Protein AF-A0A1I7XCH0-F1 (afdb_monomer_lite)

Secondary structure (DSSP, 8-state):
--HHHHHHHHHHHHHHHHHHHHHHHTT---SHHHHHHHHHHHHHHHHHHHHHHHHHT---HHHHHHHHHHHHHS-SSHHHHHHHHHHHHHHHHHHHHHHHH-------------PPP-----------------------------TTEEEEES-BS-EEEE---TT-EEEEES-BS-EEEESS--S-EEEE-

Structure (mmCIF, N/CA/C/O backbone):
data_AF-A0A1I7XCH0-F1
#
_entry.id   AF-A0A1I7XCH0-F1
#
loop_
_atom_site.group_PDB
_atom_site.id
_atom_site.type_symbol
_atom_site.label_atom_id
_atom_site.label_alt_id
_atom_site.label_comp_id
_atom_site.label_asym_id
_atom_site.label_entity_id
_atom_site.label_seq_id
_atom_site.pdbx_PDB_ins_code
_atom_site.Cartn_x
_atom_site.Cartn_y
_atom_site.Cartn_z
_atom_site.occupancy
_atom_site.B_iso_or_equiv
_atom_site.auth_seq_id
_atom_site.auth_comp_id
_atom_site.auth_asym_id
_atom_site.auth_atom_id
_atom_site.pdbx_PDB_model_num
ATOM 1 N N . MET A 1 1 ? 46.925 -21.993 -42.407 1.00 58.12 1 MET A N 1
ATOM 2 C CA . MET A 1 1 ? 45.763 -21.315 -41.792 1.00 58.12 1 MET A CA 1
ATOM 3 C C . MET A 1 1 ? 44.807 -21.030 -42.930 1.00 58.12 1 MET A C 1
ATOM 5 O O . MET A 1 1 ? 45.126 -20.190 -43.759 1.00 58.12 1 MET A O 1
ATOM 9 N N . ASP A 1 2 ? 43.730 -21.801 -43.051 1.00 78.31 2 ASP A N 1
ATOM 10 C CA . ASP A 1 2 ? 42.881 -21.763 -44.243 1.00 78.31 2 ASP A CA 1
ATOM 11 C C . ASP A 1 2 ? 42.074 -20.464 -44.296 1.00 78.31 2 ASP A C 1
ATOM 13 O O . ASP A 1 2 ? 41.181 -20.236 -43.478 1.00 78.31 2 ASP A O 1
ATOM 17 N N . GLU A 1 3 ? 42.361 -19.621 -45.288 1.00 77.69 3 GLU A N 1
ATOM 18 C CA . GLU A 1 3 ? 41.670 -18.344 -45.530 1.00 77.69 3 GLU A CA 1
ATOM 19 C C . GLU A 1 3 ? 40.143 -18.507 -45.620 1.00 77.69 3 GLU A C 1
ATOM 21 O O . GLU A 1 3 ? 39.383 -17.606 -45.262 1.00 77.69 3 GLU A O 1
ATOM 26 N N . ARG A 1 4 ? 39.679 -19.698 -46.018 1.00 80.31 4 ARG A N 1
ATOM 27 C CA . ARG A 1 4 ? 38.257 -20.061 -46.054 1.00 80.31 4 ARG A CA 1
ATOM 28 C C . ARG A 1 4 ? 37.611 -20.082 -44.667 1.00 80.31 4 ARG A C 1
ATOM 30 O O . ARG A 1 4 ? 36.488 -19.606 -44.526 1.00 80.31 4 ARG A O 1
ATOM 37 N N . ILE A 1 5 ? 38.320 -20.573 -43.649 1.00 83.88 5 ILE A N 1
ATOM 38 C CA . ILE A 1 5 ? 37.818 -20.641 -42.268 1.00 83.88 5 ILE A CA 1
ATOM 39 C C . ILE A 1 5 ? 37.720 -19.229 -41.680 1.00 83.88 5 ILE A C 1
ATOM 41 O O . ILE A 1 5 ? 36.729 -18.883 -41.037 1.00 83.88 5 ILE A O 1
ATOM 45 N N . VAL A 1 6 ? 38.712 -18.378 -41.957 1.00 87.00 6 VAL A N 1
ATOM 46 C CA . VAL A 1 6 ? 38.722 -16.979 -41.501 1.00 87.00 6 VAL A CA 1
ATOM 47 C C . VAL A 1 6 ? 37.574 -16.187 -42.138 1.00 87.00 6 VAL A C 1
ATOM 49 O O . VAL A 1 6 ? 36.861 -15.459 -41.444 1.00 87.00 6 VAL A O 1
ATOM 52 N N . ALA A 1 7 ? 37.331 -16.377 -43.439 1.00 85.75 7 ALA A N 1
ATOM 53 C CA . ALA A 1 7 ? 36.235 -15.723 -44.151 1.00 85.75 7 ALA A CA 1
ATOM 54 C C . ALA A 1 7 ? 34.847 -16.168 -43.650 1.00 85.75 7 ALA A C 1
ATOM 56 O O . ALA A 1 7 ? 33.929 -15.350 -43.537 1.00 85.75 7 ALA A O 1
ATOM 57 N N . GLU A 1 8 ? 34.679 -17.449 -43.312 1.00 89.50 8 GLU A N 1
ATOM 58 C CA . GLU A 1 8 ? 33.427 -17.963 -42.750 1.00 89.50 8 GLU A CA 1
ATOM 59 C C . GLU A 1 8 ? 33.154 -17.390 -41.350 1.00 89.50 8 GLU A C 1
ATOM 61 O O . GLU A 1 8 ? 32.040 -16.939 -41.057 1.00 89.50 8 GLU A O 1
ATOM 66 N N . GLN A 1 9 ? 34.183 -17.328 -40.498 1.00 88.81 9 GLN A N 1
ATOM 67 C CA . GLN A 1 9 ? 34.075 -16.719 -39.173 1.00 88.81 9 GLN A CA 1
ATOM 68 C C . GLN A 1 9 ? 33.725 -15.228 -39.253 1.00 88.81 9 GLN A C 1
ATOM 70 O O . GLN A 1 9 ? 32.869 -14.762 -38.493 1.00 88.81 9 GLN A O 1
ATOM 75 N N . ALA A 1 10 ? 34.313 -14.493 -40.202 1.00 91.44 10 ALA A N 1
ATOM 76 C CA . ALA A 1 10 ? 33.994 -13.087 -40.437 1.00 91.44 10 ALA A CA 1
ATOM 77 C C . ALA A 1 10 ? 32.519 -12.893 -40.835 1.00 91.44 10 ALA A C 1
ATOM 79 O O . ALA A 1 10 ? 31.821 -12.096 -40.205 1.00 91.44 10 ALA A O 1
ATOM 80 N N . LYS A 1 11 ? 32.000 -13.696 -41.777 1.00 93.06 11 LYS A N 1
ATOM 81 C CA . LYS A 1 11 ? 30.580 -13.657 -42.182 1.00 93.06 11 LYS A CA 1
ATOM 82 C C . LYS A 1 11 ? 29.629 -13.991 -41.033 1.00 93.06 11 LYS A C 1
ATOM 84 O O . LYS A 1 11 ? 28.575 -13.369 -40.881 1.00 93.06 11 LYS A O 1
ATOM 89 N N . ARG A 1 12 ? 29.982 -14.971 -40.193 1.00 91.56 12 ARG A N 1
ATOM 90 C CA . ARG A 1 12 ? 29.175 -15.341 -39.019 1.00 91.56 12 ARG A CA 1
ATOM 91 C C . ARG A 1 12 ? 29.144 -14.216 -37.984 1.00 91.56 12 ARG A C 1
ATOM 93 O O . ARG A 1 12 ? 28.076 -13.925 -37.444 1.00 91.56 12 ARG A O 1
ATOM 100 N N . LYS A 1 13 ? 30.289 -13.572 -37.735 1.00 94.56 13 LYS A N 1
ATOM 101 C CA . LYS A 1 13 ? 30.406 -12.417 -36.836 1.00 94.56 13 LYS A CA 1
ATOM 102 C C . LYS A 1 13 ? 29.599 -11.225 -37.351 1.00 94.56 13 LYS A C 1
ATOM 104 O O . LYS A 1 13 ? 28.850 -10.634 -36.580 1.00 94.56 13 LYS A O 1
ATOM 109 N N . GLU A 1 14 ? 29.687 -10.918 -38.641 1.00 94.06 14 GLU A N 1
ATOM 110 C CA . GLU A 1 14 ? 28.928 -9.838 -39.279 1.00 94.06 14 GLU A CA 1
ATOM 111 C C . GLU A 1 14 ? 27.414 -10.071 -39.180 1.00 94.06 14 GLU A C 1
ATOM 113 O O . GLU A 1 14 ? 26.678 -9.196 -38.729 1.00 94.06 14 GLU A O 1
ATOM 118 N N . LYS A 1 15 ? 26.939 -11.288 -39.474 1.00 93.88 15 LYS A N 1
ATOM 119 C CA . LYS A 1 15 ? 25.516 -11.645 -39.338 1.00 93.88 15 LYS A CA 1
ATOM 120 C C . LYS A 1 15 ? 25.014 -11.530 -37.895 1.00 93.88 15 LYS A C 1
ATOM 122 O O . LYS A 1 15 ? 23.863 -11.154 -37.667 1.00 93.88 15 LYS A O 1
ATOM 127 N N . LEU A 1 16 ? 25.855 -11.871 -36.917 1.00 92.81 16 LEU A N 1
ATOM 128 C CA . LEU A 1 16 ? 25.538 -11.700 -35.498 1.00 92.81 16 LEU A CA 1
ATOM 129 C C . LEU A 1 16 ? 25.478 -10.221 -35.110 1.00 92.81 16 LEU A C 1
ATOM 131 O O . LEU A 1 16 ? 24.525 -9.829 -34.443 1.00 92.81 16 LEU A O 1
ATOM 135 N N . LEU A 1 17 ? 26.434 -9.407 -35.564 1.00 93.31 17 LEU A N 1
ATOM 136 C CA . LEU A 1 17 ? 26.440 -7.961 -35.333 1.00 93.31 17 LEU A CA 1
ATOM 137 C C . LEU A 1 17 ? 25.222 -7.281 -35.966 1.00 93.31 17 LEU A C 1
ATOM 139 O O . LEU A 1 17 ? 24.562 -6.498 -35.292 1.00 93.31 17 LEU A O 1
ATOM 143 N N . ALA A 1 18 ? 24.848 -7.652 -37.192 1.00 89.25 18 ALA A N 1
ATOM 144 C CA . ALA A 1 18 ? 23.650 -7.138 -37.853 1.00 89.25 18 ALA A CA 1
ATOM 145 C C . ALA A 1 18 ? 22.367 -7.501 -37.082 1.00 89.25 18 ALA A C 1
ATOM 147 O O . ALA A 1 18 ? 21.510 -6.651 -36.851 1.00 89.25 18 ALA A 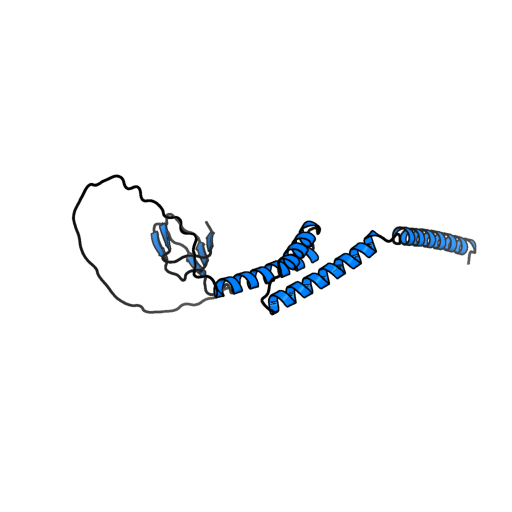O 1
ATOM 148 N N . ARG A 1 19 ? 22.248 -8.749 -36.603 1.00 87.19 19 ARG A N 1
ATOM 149 C CA . ARG A 1 19 ? 21.125 -9.174 -35.743 1.00 87.19 19 ARG A CA 1
ATOM 150 C C . ARG A 1 19 ? 21.104 -8.451 -34.399 1.00 87.19 19 ARG A C 1
ATOM 152 O O . ARG A 1 19 ? 20.029 -8.195 -33.862 1.00 87.19 19 ARG A O 1
ATOM 159 N N . LEU A 1 20 ? 22.275 -8.154 -33.843 1.00 84.38 20 LEU A N 1
ATOM 160 C CA . LEU A 1 20 ? 22.410 -7.402 -32.603 1.00 84.38 20 LEU A CA 1
ATOM 161 C C . LEU A 1 20 ? 21.943 -5.959 -32.824 1.00 84.38 20 LEU A C 1
ATOM 163 O O . LEU A 1 20 ? 21.058 -5.508 -32.109 1.00 84.38 20 LEU A O 1
ATOM 167 N N . GLN A 1 21 ? 22.426 -5.287 -33.870 1.00 83.44 21 GLN A N 1
ATOM 168 C CA . GLN A 1 21 ? 22.007 -3.934 -34.253 1.00 83.44 21 GLN A CA 1
ATOM 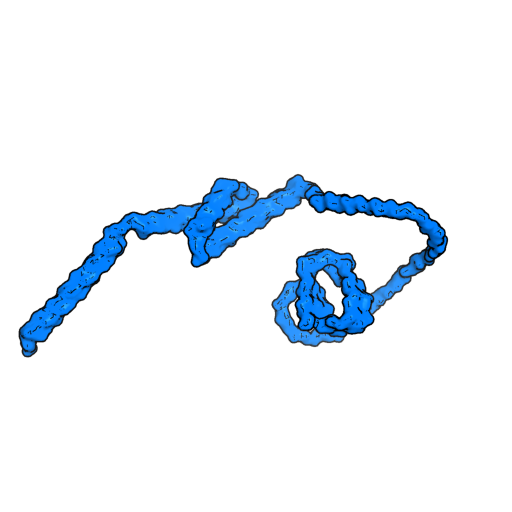169 C C . GLN A 1 21 ? 20.503 -3.847 -34.540 1.00 83.44 21 GLN A C 1
ATOM 171 O O . GLN A 1 21 ? 19.851 -2.936 -34.042 1.00 83.44 21 GLN A O 1
ATOM 176 N N . GLN A 1 22 ? 19.916 -4.831 -35.230 1.00 78.88 22 GLN A N 1
ATOM 177 C CA . GLN A 1 22 ? 18.460 -4.905 -35.416 1.00 78.88 22 GLN A CA 1
ATOM 178 C C . GLN A 1 22 ? 17.705 -4.944 -34.081 1.00 78.88 22 GLN A C 1
ATOM 180 O O . GLN A 1 22 ? 16.686 -4.274 -33.944 1.00 78.88 22 GLN A O 1
ATOM 185 N N . ARG A 1 23 ? 18.226 -5.664 -33.073 1.00 71.00 23 ARG A N 1
ATOM 186 C CA . ARG A 1 23 ? 17.644 -5.679 -31.719 1.00 71.00 23 ARG A CA 1
ATOM 187 C C . ARG A 1 23 ? 17.782 -4.339 -31.000 1.00 71.00 23 ARG A C 1
ATOM 189 O O . ARG A 1 23 ? 16.880 -3.999 -30.240 1.00 71.00 23 ARG A O 1
ATOM 196 N N . TYR A 1 24 ? 18.871 -3.601 -31.223 1.00 59.69 24 TYR A N 1
ATOM 197 C CA . TYR A 1 24 ? 19.040 -2.246 -30.687 1.00 59.69 24 TYR A CA 1
ATOM 198 C C . TYR A 1 24 ? 18.052 -1.266 -31.330 1.00 59.69 24 TYR A C 1
ATOM 200 O O . TYR A 1 24 ? 17.381 -0.547 -30.602 1.00 59.69 24 TYR A O 1
ATOM 208 N N . VAL A 1 25 ? 17.841 -1.324 -32.649 1.00 58.16 25 VAL A N 1
ATOM 209 C CA . VAL A 1 25 ? 16.854 -0.468 -33.337 1.00 58.16 25 VAL A CA 1
ATOM 210 C C . VAL A 1 25 ? 15.417 -0.778 -32.891 1.00 58.16 25 VAL A C 1
ATOM 212 O O . VAL A 1 25 ? 14.644 0.141 -32.654 1.00 58.16 25 VAL A O 1
ATOM 215 N N . THR A 1 26 ? 15.057 -2.047 -32.651 1.00 52.38 26 THR A N 1
ATOM 216 C CA . THR A 1 26 ? 13.754 -2.384 -32.031 1.00 52.38 26 THR A CA 1
ATOM 217 C C . THR A 1 26 ? 13.641 -2.012 -30.548 1.00 52.38 26 THR A C 1
ATOM 219 O O . THR A 1 26 ? 12.537 -2.021 -30.013 1.00 52.38 26 THR A O 1
ATOM 222 N N . LYS A 1 27 ? 14.752 -1.712 -29.862 1.00 53.09 27 LYS A N 1
ATOM 223 C CA . LYS A 1 27 ? 14.738 -1.204 -28.480 1.00 53.09 27 LYS A CA 1
ATOM 224 C C . LYS A 1 27 ? 14.757 0.327 -28.407 1.00 53.09 27 LYS A C 1
ATOM 226 O O . LYS A 1 27 ? 14.352 0.862 -27.381 1.00 53.09 27 LYS A O 1
ATOM 231 N N . GLU A 1 28 ? 15.166 1.016 -29.473 1.00 46.81 28 GLU A N 1
ATOM 232 C CA . GLU A 1 28 ? 15.285 2.481 -29.540 1.00 46.81 28 GLU A CA 1
ATOM 233 C C . GLU A 1 28 ? 14.237 3.161 -30.438 1.00 46.81 28 GLU A C 1
ATOM 235 O O . GLU A 1 28 ? 14.530 4.088 -31.186 1.00 46.81 28 GLU A O 1
ATOM 240 N N . VAL A 1 29 ? 12.973 2.760 -30.299 1.00 48.50 29 VAL A N 1
ATOM 241 C CA . VAL A 1 29 ? 11.818 3.632 -30.587 1.00 48.50 29 VAL A CA 1
ATOM 242 C C . VAL A 1 29 ? 10.876 3.529 -29.373 1.00 48.50 29 VAL A C 1
ATOM 244 O O . VAL A 1 29 ? 9.914 2.775 -29.383 1.00 48.50 29 VAL A O 1
ATOM 247 N N . SER A 1 30 ? 11.278 3.934 -28.165 1.00 51.06 30 SER A N 1
ATOM 248 C CA . SER A 1 30 ? 11.612 5.279 -27.648 1.00 51.06 30 SER A CA 1
ATOM 249 C C . SER A 1 30 ? 10.446 6.088 -27.053 1.00 51.06 30 SER A C 1
ATOM 251 O O . SER A 1 30 ? 10.725 7.079 -26.388 1.00 51.06 30 SER A O 1
ATOM 253 N N . SER A 1 31 ? 9.180 5.648 -27.137 1.00 49.88 31 SER A N 1
ATOM 254 C CA . SER A 1 31 ? 8.103 6.259 -26.323 1.00 49.88 31 SER A CA 1
ATOM 255 C C . SER A 1 31 ? 7.929 5.550 -24.974 1.00 49.88 31 SER A C 1
ATOM 257 O O . SER A 1 31 ? 8.082 6.160 -23.924 1.00 49.88 31 SER A O 1
ATOM 259 N N . VAL A 1 32 ? 7.758 4.227 -24.976 1.00 50.59 32 VAL A N 1
ATOM 260 C CA . VAL A 1 32 ? 7.351 3.470 -23.774 1.00 50.59 32 VAL A CA 1
ATOM 261 C C . VAL A 1 32 ? 8.420 3.437 -22.671 1.00 50.59 32 VAL A C 1
ATOM 263 O O . VAL A 1 32 ? 8.099 3.470 -21.487 1.00 50.59 32 VAL A O 1
ATOM 266 N N . ALA A 1 33 ? 9.709 3.374 -23.020 1.00 51.28 33 ALA A N 1
ATOM 267 C CA . ALA A 1 33 ? 10.788 3.319 -22.024 1.00 51.28 33 ALA A CA 1
ATOM 268 C C . ALA A 1 33 ? 11.111 4.694 -21.410 1.00 51.28 33 ALA A C 1
ATOM 270 O O . ALA A 1 33 ? 11.507 4.764 -20.246 1.00 51.28 33 ALA A O 1
ATOM 271 N N . VAL A 1 34 ? 10.930 5.776 -22.175 1.00 55.81 34 VAL A N 1
ATOM 272 C CA . VAL A 1 34 ? 11.102 7.152 -21.686 1.00 55.81 34 VAL A CA 1
ATOM 273 C C . VAL A 1 34 ? 9.913 7.535 -20.808 1.00 55.81 34 VAL A C 1
ATOM 275 O O . VAL A 1 34 ? 10.130 7.994 -19.691 1.00 55.81 34 VAL A O 1
ATOM 278 N N . GLU A 1 35 ? 8.689 7.229 -21.251 1.00 59.75 35 GLU A N 1
ATOM 279 C CA . GLU A 1 35 ? 7.462 7.416 -20.464 1.00 59.75 35 GLU A CA 1
ATOM 280 C C . GLU A 1 35 ? 7.484 6.618 -19.159 1.00 59.75 35 GLU A C 1
ATOM 282 O O . GLU A 1 35 ? 7.076 7.117 -18.112 1.00 59.75 35 GLU A O 1
ATOM 287 N N . LYS A 1 36 ? 8.008 5.387 -19.181 1.00 64.62 36 LYS A N 1
ATOM 288 C CA . LYS A 1 36 ? 8.148 4.594 -17.958 1.00 64.62 36 LYS A CA 1
ATOM 289 C C . LYS A 1 36 ? 9.160 5.206 -16.988 1.00 64.62 36 LYS A C 1
ATOM 291 O O . LYS A 1 36 ? 8.896 5.257 -15.795 1.00 64.62 36 LYS A O 1
ATOM 296 N N . LYS A 1 37 ? 10.293 5.714 -17.485 1.00 70.44 37 LYS A N 1
ATOM 297 C CA . LYS A 1 37 ? 11.309 6.345 -16.630 1.00 70.44 37 LYS A CA 1
ATOM 298 C C . LYS A 1 37 ? 10.819 7.667 -16.029 1.00 70.44 37 LYS A C 1
ATOM 300 O O . LYS A 1 37 ? 11.107 7.929 -14.866 1.00 70.44 37 LYS A O 1
ATOM 305 N N . SER A 1 38 ? 10.067 8.471 -16.784 1.00 77.00 38 SER A N 1
ATOM 306 C CA . SER A 1 38 ? 9.433 9.683 -16.248 1.00 77.00 38 SER A CA 1
ATOM 307 C C . SER A 1 38 ? 8.349 9.350 -15.227 1.00 77.00 38 SER A C 1
ATOM 309 O O . SER A 1 38 ? 8.258 10.018 -14.205 1.00 77.00 38 SER A O 1
ATOM 311 N N . ARG A 1 39 ? 7.576 8.287 -15.465 1.00 83.56 39 ARG A N 1
ATOM 312 C CA . ARG A 1 39 ? 6.526 7.821 -14.554 1.00 83.56 39 ARG A CA 1
ATOM 313 C C . ARG A 1 39 ? 7.087 7.283 -13.235 1.00 83.56 39 ARG A C 1
ATOM 315 O O . ARG A 1 39 ? 6.557 7.607 -12.180 1.00 83.56 39 ARG A O 1
ATOM 322 N N . ASP A 1 40 ? 8.165 6.503 -13.284 1.00 84.75 40 ASP A N 1
ATOM 323 C CA . ASP A 1 40 ? 8.842 6.009 -12.078 1.00 84.75 40 ASP A CA 1
ATOM 324 C C . ASP A 1 40 ? 9.437 7.177 -11.266 1.00 84.75 40 ASP A C 1
ATOM 326 O O . ASP A 1 40 ? 9.349 7.197 -10.041 1.00 84.75 40 ASP A O 1
ATOM 330 N N . GLN A 1 41 ? 9.985 8.189 -11.949 1.00 87.88 41 GLN A N 1
ATOM 331 C CA . GLN A 1 41 ? 10.515 9.396 -11.310 1.00 87.88 41 GLN A CA 1
ATOM 332 C C . GLN A 1 41 ? 9.410 10.266 -10.687 1.00 87.88 41 GLN A C 1
ATOM 334 O O . GLN A 1 41 ? 9.597 10.814 -9.601 1.00 87.88 41 GLN A O 1
ATOM 339 N N . GLU A 1 42 ? 8.263 10.386 -11.355 1.00 90.56 42 GLU A N 1
ATOM 340 C CA . GLU A 1 42 ? 7.076 11.060 -10.826 1.00 90.56 42 GLU A CA 1
ATOM 341 C C . GLU A 1 42 ? 6.548 10.343 -9.579 1.00 90.56 42 GLU A C 1
ATOM 343 O O . GLU A 1 42 ? 6.289 10.989 -8.564 1.00 90.56 42 GLU A O 1
ATOM 348 N N . LEU A 1 43 ? 6.473 9.008 -9.619 1.00 91.38 43 LEU A N 1
ATOM 349 C CA . LEU A 1 43 ? 6.091 8.196 -8.469 1.00 91.38 43 LEU A CA 1
ATOM 350 C C . LEU A 1 43 ? 7.045 8.408 -7.287 1.00 91.38 43 LEU A C 1
ATOM 352 O O . LEU A 1 43 ? 6.589 8.598 -6.163 1.00 91.38 43 LEU A O 1
ATOM 356 N N . ASP A 1 44 ? 8.357 8.392 -7.522 1.00 92.38 44 ASP A N 1
ATOM 357 C CA . ASP A 1 44 ? 9.345 8.601 -6.460 1.00 92.38 44 ASP A CA 1
ATOM 358 C C . ASP A 1 44 ? 9.215 10.000 -5.829 1.00 92.38 44 ASP A C 1
ATOM 360 O O . ASP A 1 44 ? 9.251 10.125 -4.604 1.00 92.38 44 ASP A O 1
ATOM 364 N N . ALA A 1 45 ? 8.980 11.044 -6.632 1.00 93.50 45 ALA A N 1
ATOM 365 C CA . ALA A 1 45 ? 8.729 12.395 -6.123 1.00 93.50 45 ALA A CA 1
ATOM 366 C C . ALA A 1 45 ? 7.440 12.472 -5.286 1.00 93.50 45 ALA A C 1
ATOM 368 O O . ALA A 1 45 ? 7.392 13.157 -4.261 1.00 93.50 45 ALA A O 1
ATOM 369 N N . LEU A 1 46 ? 6.399 11.754 -5.706 1.00 93.88 46 LEU A N 1
ATOM 370 C CA . LEU A 1 46 ? 5.112 11.718 -5.022 1.00 93.88 46 LEU A CA 1
ATOM 371 C C . LEU A 1 46 ? 5.185 10.934 -3.700 1.00 93.88 46 LEU A C 1
ATOM 373 O O . LEU A 1 46 ? 4.597 11.343 -2.700 1.00 93.88 46 LEU A O 1
ATOM 377 N N . LEU A 1 47 ? 5.962 9.848 -3.666 1.00 94.38 47 LEU A N 1
ATOM 378 C CA . LEU A 1 47 ? 6.256 9.093 -2.445 1.00 94.38 47 LEU A CA 1
ATOM 379 C C . LEU A 1 47 ? 7.052 9.926 -1.436 1.00 94.38 47 LEU A C 1
ATOM 381 O O . LEU A 1 47 ? 6.790 9.837 -0.237 1.00 94.38 47 LEU A O 1
ATOM 385 N N . GLU A 1 48 ? 8.002 10.736 -1.902 1.00 94.62 48 GLU A N 1
ATOM 386 C CA . GLU A 1 48 ? 8.765 11.620 -1.020 1.00 94.62 48 GLU A CA 1
ATOM 387 C C . GLU A 1 48 ? 7.882 12.737 -0.452 1.00 94.62 48 GLU A C 1
ATOM 389 O O . GLU A 1 48 ? 7.921 13.006 0.747 1.00 94.62 48 GLU A O 1
ATOM 394 N N . ARG A 1 49 ? 6.987 13.307 -1.269 1.00 92.38 49 ARG A N 1
ATOM 395 C CA . ARG A 1 49 ? 5.980 14.260 -0.783 1.00 92.38 49 ARG A CA 1
ATOM 396 C C . ARG A 1 49 ? 5.088 13.645 0.296 1.00 92.38 49 ARG A C 1
ATOM 398 O O . ARG A 1 49 ? 4.921 14.247 1.351 1.00 92.38 49 ARG A O 1
ATOM 405 N N . ALA A 1 50 ? 4.581 12.432 0.070 1.00 92.75 50 ALA A N 1
ATOM 406 C CA . ALA A 1 50 ? 3.764 11.715 1.048 1.00 92.75 50 ALA A CA 1
ATOM 407 C C . ALA A 1 50 ? 4.510 11.463 2.374 1.00 92.75 50 ALA A C 1
ATOM 409 O O . ALA A 1 50 ? 3.902 11.481 3.444 1.00 92.75 50 ALA A O 1
ATOM 410 N N . ARG A 1 51 ? 5.832 11.252 2.331 1.00 93.06 51 ARG A N 1
ATOM 411 C CA . ARG A 1 51 ? 6.655 11.162 3.547 1.00 93.06 51 ARG A CA 1
ATOM 412 C C . ARG A 1 51 ? 6.732 12.496 4.278 1.00 93.06 51 ARG A C 1
ATOM 414 O O . ARG A 1 51 ? 6.470 12.519 5.476 1.00 93.06 51 ARG A O 1
ATOM 421 N N . CYS A 1 52 ? 7.016 13.591 3.572 1.00 92.00 52 CYS A N 1
ATOM 422 C CA . CYS A 1 52 ? 7.028 14.925 4.173 1.00 92.00 52 CYS A CA 1
ATOM 423 C C . CYS A 1 52 ? 5.668 15.283 4.799 1.00 92.00 52 CYS A C 1
ATOM 425 O O . CYS A 1 52 ? 5.618 15.780 5.919 1.00 92.00 52 CYS A O 1
ATOM 427 N N . GLU A 1 53 ? 4.562 14.981 4.117 1.00 90.69 53 GLU A N 1
ATOM 428 C CA . GLU A 1 53 ? 3.197 15.158 4.635 1.00 90.69 53 GLU A CA 1
ATOM 429 C C . GLU A 1 53 ? 2.959 14.368 5.927 1.00 90.69 53 GLU A C 1
ATOM 431 O O . GLU A 1 53 ? 2.442 14.900 6.914 1.00 90.69 53 GLU A O 1
ATOM 436 N N . ALA A 1 54 ? 3.401 13.109 5.958 1.00 89.81 54 ALA A N 1
ATOM 437 C CA . ALA A 1 54 ? 3.297 12.274 7.145 1.00 89.81 54 ALA A CA 1
ATOM 438 C C . ALA A 1 54 ? 4.127 12.801 8.330 1.00 89.81 54 ALA A C 1
ATOM 440 O O . ALA A 1 54 ? 3.701 12.665 9.477 1.00 89.81 54 ALA A O 1
ATOM 441 N N . GLU A 1 55 ? 5.291 13.401 8.068 1.00 89.50 55 GLU A N 1
ATOM 442 C CA . GLU A 1 55 ? 6.155 14.005 9.091 1.00 89.50 55 GLU A CA 1
ATOM 443 C C . GLU A 1 55 ? 5.582 15.313 9.644 1.00 89.50 55 GLU A C 1
ATOM 445 O O . GLU A 1 55 ? 5.599 15.535 10.854 1.00 89.50 55 GLU A O 1
ATOM 450 N N . ILE A 1 56 ? 5.044 16.165 8.768 1.00 88.19 56 ILE A N 1
ATOM 451 C CA . ILE A 1 56 ? 4.433 17.452 9.135 1.00 88.19 56 ILE A CA 1
ATOM 452 C C . ILE A 1 56 ? 3.056 17.239 9.787 1.00 88.19 56 ILE A C 1
ATOM 454 O O . ILE A 1 56 ? 2.543 18.113 10.485 1.00 88.19 56 ILE A O 1
ATOM 458 N N . GLY A 1 57 ? 2.460 16.061 9.597 1.00 84.38 57 GLY A N 1
ATOM 459 C CA . GLY A 1 57 ? 1.150 15.731 10.136 1.00 84.38 57 GLY A CA 1
ATOM 460 C C . GLY A 1 57 ? 0.003 16.326 9.322 1.00 84.38 57 GLY A C 1
ATOM 461 O O . GLY A 1 57 ? -1.108 16.412 9.831 1.00 84.38 57 GLY A O 1
ATOM 462 N N . VAL A 1 58 ? 0.244 16.755 8.083 1.00 86.81 58 VAL A N 1
ATOM 463 C CA . VAL A 1 58 ? -0.772 17.333 7.193 1.00 86.81 58 VAL A CA 1
ATOM 464 C C . VAL A 1 58 ? -0.885 16.420 5.986 1.00 86.81 58 VAL A C 1
ATOM 466 O O . VAL A 1 58 ? 0.079 16.273 5.247 1.00 86.81 58 VAL A O 1
ATOM 469 N N . VAL A 1 59 ? -2.047 15.791 5.816 1.00 88.69 59 VAL A N 1
ATOM 470 C CA . VAL A 1 59 ? -2.321 14.864 4.711 1.00 88.69 59 VAL A CA 1
ATOM 471 C C . VAL A 1 59 ? -3.104 15.614 3.643 1.00 88.69 59 VAL A C 1
ATOM 473 O O . VAL A 1 59 ? -4.183 16.128 3.936 1.00 88.69 59 VAL A O 1
ATOM 476 N N . GLU A 1 60 ? -2.568 15.688 2.427 1.00 91.25 60 GLU A N 1
ATOM 477 C CA . GLU A 1 60 ? -3.241 16.346 1.310 1.00 91.25 60 GLU A CA 1
ATOM 478 C C . GLU A 1 60 ? -4.043 15.331 0.479 1.00 91.25 60 GLU A C 1
ATOM 480 O O . GLU A 1 60 ? -3.511 14.324 0.001 1.00 91.25 60 GLU A O 1
ATOM 485 N N . ASP A 1 61 ? -5.330 15.613 0.248 1.00 90.19 61 ASP A N 1
ATOM 486 C CA . ASP A 1 61 ? -6.214 14.739 -0.541 1.00 90.19 61 ASP A CA 1
ATOM 487 C C . ASP A 1 61 ? -5.710 14.548 -1.980 1.00 90.19 61 ASP A C 1
ATOM 489 O O . ASP A 1 61 ? -5.905 13.494 -2.592 1.00 90.19 61 ASP A O 1
ATOM 493 N N . THR A 1 62 ? -5.022 15.555 -2.529 1.00 92.25 62 THR A N 1
ATOM 494 C CA . THR A 1 62 ? -4.445 15.489 -3.874 1.00 92.25 62 THR A CA 1
ATOM 495 C C . THR A 1 62 ? -3.340 14.435 -3.938 1.00 92.25 62 THR A C 1
ATOM 497 O O . THR A 1 62 ? -3.329 13.626 -4.867 1.00 92.25 62 THR A O 1
ATOM 500 N N . THR A 1 63 ? -2.448 14.375 -2.948 1.00 91.12 63 THR A N 1
ATOM 501 C CA . THR A 1 63 ? -1.361 13.391 -2.872 1.00 91.12 63 THR A CA 1
ATOM 502 C C . THR A 1 63 ? -1.911 11.974 -2.721 1.00 91.12 63 THR A C 1
ATOM 504 O O . THR A 1 63 ? -1.462 11.063 -3.423 1.00 91.12 63 THR A O 1
ATOM 507 N N . VAL A 1 64 ? -2.941 11.790 -1.887 1.00 93.75 64 VAL A N 1
ATOM 508 C CA . VAL A 1 64 ? -3.641 10.503 -1.729 1.00 93.75 64 VAL A CA 1
ATOM 509 C C . VAL A 1 64 ? -4.272 10.057 -3.049 1.00 93.75 64 VAL A C 1
ATOM 511 O O . VAL A 1 64 ? -4.021 8.940 -3.499 1.00 93.75 64 VAL A O 1
ATOM 514 N N . SER A 1 65 ? -5.016 10.941 -3.718 1.00 94.06 65 SER A N 1
ATOM 515 C CA . SER A 1 65 ? -5.680 10.621 -4.986 1.00 94.06 65 SER A CA 1
ATOM 516 C C . SER A 1 65 ? -4.684 10.249 -6.091 1.00 94.06 65 SER A C 1
ATOM 518 O O . SER A 1 65 ? -4.906 9.296 -6.841 1.00 94.06 65 SER A O 1
ATOM 520 N N . HIS A 1 66 ? -3.541 10.939 -6.177 1.00 92.50 66 HIS A N 1
ATOM 521 C CA . HIS A 1 66 ? -2.493 10.575 -7.132 1.00 92.50 66 HIS A CA 1
ATOM 522 C C . HIS A 1 66 ? -1.889 9.199 -6.814 1.00 92.50 66 HIS A C 1
ATOM 524 O O . HIS A 1 66 ? -1.754 8.386 -7.727 1.00 92.50 66 HIS A O 1
ATOM 530 N N . LEU A 1 67 ? -1.589 8.887 -5.547 1.00 93.62 67 LEU A N 1
ATOM 531 C CA . LEU A 1 67 ? -1.103 7.558 -5.148 1.00 93.62 67 LEU A CA 1
ATOM 532 C C . LEU A 1 67 ? -2.103 6.446 -5.503 1.00 93.62 67 LEU A C 1
ATOM 534 O O . LEU A 1 67 ? -1.700 5.401 -6.015 1.00 93.62 67 LEU A O 1
ATOM 538 N N . GLU A 1 68 ? -3.397 6.665 -5.273 1.00 93.44 68 GLU A N 1
ATOM 539 C CA . GLU A 1 68 ? -4.458 5.717 -5.637 1.00 93.44 68 GLU A CA 1
ATOM 540 C C . GLU A 1 68 ? -4.561 5.518 -7.155 1.00 93.44 68 GLU A C 1
ATOM 542 O O . GLU A 1 68 ? -4.685 4.384 -7.621 1.00 93.44 68 GLU A O 1
ATOM 547 N N . ASN A 1 69 ? -4.420 6.589 -7.941 1.00 92.31 69 ASN A N 1
ATOM 548 C CA . ASN A 1 69 ? -4.377 6.505 -9.402 1.00 92.31 69 ASN A CA 1
ATOM 549 C C . ASN A 1 69 ? -3.159 5.710 -9.897 1.00 92.31 69 ASN A C 1
ATOM 551 O O . ASN A 1 69 ? -3.284 4.891 -10.810 1.00 92.31 69 ASN A O 1
ATOM 555 N N . PHE A 1 70 ? -1.985 5.904 -9.287 1.00 90.44 70 PHE A N 1
ATOM 556 C CA . PHE A 1 70 ? -0.810 5.079 -9.577 1.00 90.44 70 PHE A CA 1
ATOM 557 C C . PHE A 1 70 ? -1.080 3.611 -9.242 1.00 90.44 70 PHE A C 1
ATOM 559 O O . PHE A 1 70 ? -0.814 2.746 -10.073 1.00 90.44 70 PHE A O 1
ATOM 566 N N . LEU A 1 71 ? -1.697 3.333 -8.092 1.00 90.69 71 LEU A N 1
ATOM 567 C CA . LEU A 1 71 ? -2.049 1.977 -7.676 1.00 90.69 71 LEU A CA 1
ATOM 568 C C . LEU A 1 71 ? -3.031 1.292 -8.638 1.00 90.69 71 LEU A C 1
ATOM 570 O O . LEU A 1 71 ? -2.872 0.110 -8.927 1.00 90.69 71 LEU A O 1
ATOM 574 N N . ALA A 1 72 ? -4.028 2.021 -9.146 1.00 89.19 72 ALA A N 1
ATOM 575 C CA . ALA A 1 72 ? -5.018 1.494 -10.085 1.00 89.19 72 ALA A CA 1
ATOM 576 C C . ALA A 1 72 ? -4.407 1.119 -11.446 1.00 89.19 72 ALA A C 1
ATOM 578 O O . ALA A 1 72 ? -4.872 0.196 -12.114 1.00 89.19 72 ALA A O 1
ATOM 579 N N . LEU A 1 73 ? -3.363 1.841 -11.855 1.00 85.69 73 LEU A N 1
ATOM 580 C CA . LEU A 1 73 ? -2.667 1.640 -13.125 1.00 85.69 73 LEU A CA 1
ATOM 581 C C . LEU A 1 73 ? -1.540 0.600 -13.031 1.00 85.69 73 LEU A C 1
ATOM 583 O O . LEU A 1 73 ? -1.098 0.072 -14.052 1.00 85.69 73 LEU A O 1
ATOM 587 N N . GLU A 1 74 ? -1.045 0.322 -11.828 1.00 78.81 74 GLU A N 1
ATOM 588 C CA . GLU A 1 74 ? 0.158 -0.467 -11.608 1.00 78.81 74 GLU A CA 1
ATOM 589 C C . GLU A 1 74 ? -0.183 -1.890 -11.150 1.00 78.81 74 GLU A C 1
ATOM 591 O O . GLU A 1 74 ? -0.724 -2.125 -10.071 1.00 78.81 74 GLU A O 1
ATOM 596 N N . GLY A 1 75 ? 0.147 -2.872 -11.992 1.00 65.44 75 GLY A N 1
ATOM 597 C CA . GLY A 1 75 ? 0.006 -4.286 -11.649 1.00 65.44 75 GLY A CA 1
ATOM 598 C C . GLY A 1 75 ? 0.879 -4.678 -10.454 1.00 65.44 75 GLY A C 1
ATOM 599 O O . GLY A 1 75 ? 1.874 -4.022 -10.150 1.00 65.44 75 GLY A O 1
ATOM 600 N N . SER A 1 76 ? 0.513 -5.775 -9.783 1.00 67.50 76 SER A N 1
ATOM 601 C CA . SER A 1 76 ? 1.193 -6.272 -8.581 1.00 67.50 76 SER A CA 1
ATOM 602 C C . SER A 1 76 ? 2.718 -6.258 -8.726 1.00 67.50 76 SER A C 1
ATOM 604 O O . SER A 1 76 ? 3.272 -6.925 -9.602 1.00 67.50 76 SER A O 1
ATOM 606 N N . GLY A 1 77 ? 3.405 -5.536 -7.846 1.00 84.44 77 GLY A N 1
ATOM 607 C CA . GLY A 1 77 ? 4.853 -5.415 -7.917 1.00 84.44 77 GLY A CA 1
ATOM 608 C C . GLY A 1 77 ? 5.459 -4.681 -6.731 1.00 84.44 77 GLY A C 1
ATOM 609 O O . GLY A 1 77 ? 4.832 -4.476 -5.689 1.00 84.44 77 GLY A O 1
ATOM 610 N N . TRP A 1 78 ? 6.728 -4.303 -6.884 1.00 83.12 78 TRP A N 1
ATOM 611 C CA . TRP A 1 78 ? 7.466 -3.607 -5.832 1.00 83.12 78 TRP A CA 1
ATOM 612 C C . TRP A 1 78 ? 7.000 -2.153 -5.664 1.00 83.12 78 TRP A C 1
ATOM 614 O O . TRP A 1 78 ? 6.886 -1.684 -4.535 1.00 83.12 78 TRP A O 1
ATOM 624 N N . ALA A 1 79 ? 6.638 -1.477 -6.760 1.00 85.62 79 ALA A N 1
ATOM 625 C CA . ALA A 1 79 ? 6.042 -0.139 -6.741 1.00 85.62 79 ALA A CA 1
ATOM 626 C C . ALA A 1 79 ? 4.705 -0.112 -5.977 1.00 85.62 79 ALA A C 1
ATOM 628 O O . ALA A 1 79 ? 4.551 0.680 -5.051 1.00 85.62 79 ALA A O 1
ATOM 629 N N . THR A 1 80 ? 3.812 -1.072 -6.241 1.00 91.12 80 THR A N 1
ATOM 630 C CA . THR A 1 80 ? 2.534 -1.255 -5.529 1.00 91.12 80 THR A CA 1
ATOM 631 C C . THR A 1 80 ? 2.717 -1.318 -4.011 1.00 91.12 80 THR A C 1
ATOM 633 O O . THR A 1 80 ? 2.006 -0.646 -3.270 1.00 91.12 80 THR A O 1
ATOM 636 N N . LYS A 1 81 ? 3.705 -2.088 -3.528 1.00 92.19 81 LYS A N 1
ATOM 637 C CA . LYS A 1 81 ? 3.994 -2.195 -2.088 1.00 92.19 81 LYS A CA 1
ATOM 638 C C . LYS A 1 81 ? 4.467 -0.869 -1.490 1.00 92.19 81 LYS A C 1
ATOM 640 O O . LYS A 1 81 ? 4.105 -0.555 -0.359 1.00 92.19 81 LYS A O 1
ATOM 645 N N . ARG A 1 82 ? 5.271 -0.095 -2.231 1.00 93.00 82 ARG A N 1
ATOM 646 C CA . ARG A 1 82 ? 5.730 1.235 -1.792 1.00 93.00 82 ARG A CA 1
ATOM 647 C C . ARG A 1 82 ? 4.559 2.211 -1.683 1.00 93.00 82 ARG A C 1
ATOM 649 O O . ARG A 1 82 ? 4.440 2.879 -0.661 1.00 93.00 82 ARG A O 1
ATOM 656 N N . ILE A 1 83 ? 3.673 2.218 -2.679 1.00 93.75 83 ILE A N 1
ATOM 657 C CA . ILE A 1 83 ? 2.456 3.042 -2.697 1.00 93.75 83 ILE A CA 1
ATOM 658 C C . ILE A 1 83 ? 1.526 2.678 -1.533 1.00 93.75 83 ILE A C 1
ATOM 660 O O . ILE A 1 83 ? 1.104 3.556 -0.788 1.00 93.75 83 ILE A O 1
ATOM 664 N N . GLN A 1 84 ? 1.255 1.386 -1.320 1.00 94.19 84 GLN A N 1
ATOM 665 C CA . GLN A 1 84 ? 0.406 0.921 -0.217 1.00 94.19 84 GLN A CA 1
ATOM 666 C C . GLN A 1 84 ? 0.955 1.326 1.154 1.00 94.19 84 GLN A C 1
ATOM 668 O O . GLN A 1 84 ? 0.201 1.802 1.997 1.00 94.19 84 GLN A O 1
ATOM 673 N N . ASN A 1 85 ? 2.265 1.182 1.368 1.00 94.38 85 ASN A N 1
ATOM 674 C CA . ASN A 1 85 ? 2.905 1.591 2.618 1.00 94.38 85 ASN A CA 1
ATOM 675 C C . ASN A 1 85 ? 2.810 3.114 2.836 1.00 94.38 85 ASN A C 1
ATOM 677 O O . ASN A 1 85 ? 2.498 3.571 3.937 1.00 94.38 85 ASN A O 1
ATOM 681 N N . ALA A 1 86 ? 3.013 3.910 1.780 1.00 93.56 86 ALA A N 1
ATOM 682 C CA . ALA A 1 86 ? 2.846 5.360 1.852 1.00 93.56 86 ALA A CA 1
ATOM 683 C C . ALA A 1 86 ? 1.402 5.748 2.225 1.00 93.56 86 ALA A C 1
ATOM 685 O O . ALA A 1 86 ? 1.201 6.498 3.179 1.00 93.56 86 ALA A O 1
ATOM 686 N N . LEU A 1 87 ? 0.399 5.162 1.562 1.00 94.94 87 LEU A N 1
ATOM 687 C CA . LEU A 1 87 ? -1.019 5.383 1.877 1.00 94.94 87 LEU A CA 1
ATOM 688 C C . LEU A 1 87 ? -1.381 4.955 3.306 1.00 94.94 87 LEU A C 1
ATOM 690 O O . LEU A 1 87 ? -2.109 5.659 4.004 1.00 94.94 87 LEU A O 1
ATOM 694 N N . GLU A 1 88 ? -0.854 3.825 3.782 1.00 94.69 88 GLU A N 1
ATOM 695 C CA . GLU A 1 88 ? -1.074 3.375 5.159 1.00 94.69 88 GLU A CA 1
ATOM 696 C C . GLU A 1 88 ? -0.459 4.348 6.176 1.00 94.69 88 GLU A C 1
ATOM 698 O O . GLU A 1 88 ? -1.050 4.619 7.224 1.00 94.69 88 GLU A O 1
ATOM 703 N N . THR A 1 89 ? 0.708 4.909 5.858 1.00 93.38 89 THR A N 1
ATOM 704 C CA . THR A 1 89 ? 1.380 5.910 6.693 1.00 93.38 89 THR A CA 1
ATOM 705 C C . THR A 1 89 ? 0.552 7.191 6.780 1.00 93.38 89 THR A C 1
ATOM 707 O O . THR A 1 89 ? 0.272 7.653 7.887 1.00 93.38 89 THR A O 1
ATOM 710 N N . LEU A 1 90 ? 0.067 7.706 5.646 1.00 92.62 90 LEU A N 1
ATOM 711 C CA . LEU A 1 90 ? -0.828 8.868 5.609 1.00 92.62 90 LEU A CA 1
ATOM 712 C C . LEU A 1 90 ? -2.125 8.610 6.390 1.00 92.62 90 LEU A C 1
ATOM 714 O O . LEU A 1 90 ? -2.543 9.434 7.203 1.00 92.62 90 LEU A O 1
ATOM 718 N N . ARG A 1 91 ? -2.719 7.418 6.251 1.00 92.25 91 ARG A N 1
ATOM 719 C CA . ARG A 1 91 ? -3.920 7.030 7.006 1.00 92.25 91 ARG A CA 1
ATOM 720 C C . ARG A 1 91 ? -3.678 7.010 8.515 1.00 92.25 91 ARG A C 1
ATOM 722 O O . ARG A 1 91 ? -4.527 7.461 9.281 1.00 92.25 91 ARG A O 1
ATOM 729 N N . LYS A 1 92 ? -2.525 6.500 8.961 1.00 90.56 92 LYS A N 1
ATOM 730 C CA . LYS A 1 92 ? -2.135 6.505 10.382 1.00 90.56 92 LYS A CA 1
ATOM 731 C C . LYS A 1 92 ? -2.007 7.926 10.925 1.00 90.56 92 LYS A C 1
ATOM 733 O O . LYS A 1 92 ? -2.364 8.151 12.078 1.00 90.56 92 LYS A O 1
ATOM 738 N N . VAL A 1 93 ? -1.502 8.859 10.123 1.00 89.31 93 VAL A N 1
ATOM 739 C CA . VAL A 1 93 ? -1.365 10.272 10.501 1.00 89.31 93 VAL A CA 1
ATOM 740 C C . VAL A 1 93 ? -2.732 10.951 10.583 1.00 89.31 93 VAL A C 1
ATOM 742 O O . VAL A 1 93 ? -3.048 11.536 11.615 1.00 89.31 93 VAL A O 1
ATOM 745 N N . SER A 1 94 ? -3.592 10.769 9.579 1.00 86.38 94 SER A N 1
ATOM 746 C CA . SER A 1 94 ? -4.972 11.280 9.598 1.00 86.38 94 SER A CA 1
ATOM 747 C C . SER A 1 94 ? -5.760 10.767 10.817 1.00 86.38 94 SER A C 1
ATOM 749 O O . SER A 1 94 ? -6.304 11.561 11.580 1.00 86.38 94 SER A O 1
ATOM 751 N N . LEU A 1 95 ? -5.694 9.463 11.114 1.00 84.31 95 LEU A N 1
ATOM 752 C CA . LEU A 1 95 ? -6.340 8.874 12.298 1.00 84.31 95 LEU A CA 1
ATOM 753 C C . LEU A 1 95 ? -5.793 9.407 13.632 1.00 84.31 95 LEU A C 1
ATOM 755 O O . LEU A 1 95 ? -6.518 9.433 14.629 1.00 84.31 95 LEU A O 1
ATOM 759 N N . LYS A 1 96 ? -4.506 9.770 13.694 1.00 81.38 96 LYS A N 1
ATOM 760 C CA . LYS A 1 96 ? -3.912 10.390 14.889 1.00 81.38 96 LYS A CA 1
ATOM 761 C C . LYS A 1 96 ? -4.421 11.816 15.075 1.00 81.38 96 LYS A C 1
ATOM 763 O O . LYS A 1 96 ? -4.713 12.187 16.209 1.00 81.38 96 LYS A O 1
ATOM 768 N N . ASN A 1 97 ? -4.584 12.569 13.991 1.00 74.19 97 ASN A N 1
ATOM 769 C CA . ASN A 1 97 ? -5.114 13.928 14.037 1.00 74.19 97 ASN A CA 1
ATOM 770 C C . ASN A 1 97 ? -6.591 13.959 14.449 1.00 74.19 97 ASN A C 1
ATOM 772 O O . ASN A 1 97 ? -6.968 14.761 15.301 1.00 74.19 97 ASN A O 1
ATOM 776 N N . ASP A 1 98 ? -7.410 13.029 13.952 1.00 66.69 98 ASP A N 1
ATOM 777 C CA . ASP A 1 98 ? -8.840 12.967 14.297 1.00 66.69 98 ASP A CA 1
ATOM 778 C C . ASP A 1 98 ? -9.082 12.650 15.782 1.00 66.69 98 ASP A C 1
ATOM 780 O O . ASP A 1 98 ? -10.065 13.098 16.381 1.00 66.69 98 ASP A O 1
ATOM 784 N N . ARG A 1 99 ? -8.153 11.926 16.423 1.00 59.41 99 ARG A N 1
ATOM 785 C CA . ARG A 1 99 ? -8.199 11.644 17.870 1.00 59.41 99 ARG A CA 1
ATOM 786 C C . ARG A 1 99 ? -7.934 12.869 18.742 1.00 59.41 99 ARG A C 1
ATOM 788 O O . ARG A 1 99 ? -8.257 12.824 19.927 1.00 59.41 99 ARG A O 1
ATOM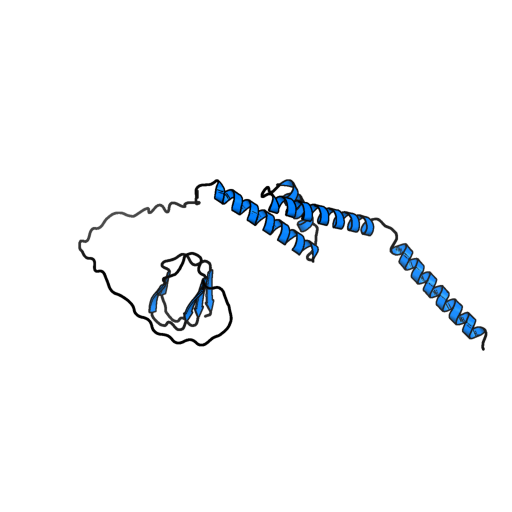 795 N N . ILE A 1 100 ? -7.348 13.930 18.188 1.00 58.84 100 ILE A N 1
ATOM 796 C CA . ILE A 1 100 ? -6.996 15.146 18.933 1.00 58.84 100 ILE A CA 1
ATOM 797 C C . ILE A 1 100 ? -8.175 16.143 18.961 1.00 58.84 100 ILE A C 1
ATOM 799 O O . ILE A 1 100 ? -8.230 16.975 19.863 1.00 58.84 100 ILE A O 1
ATOM 803 N N . GLY A 1 101 ? -9.159 16.029 18.055 1.00 52.25 101 GLY A N 1
ATOM 804 C CA . GLY A 1 101 ? -10.242 17.019 17.908 1.00 52.25 101 GLY A CA 1
ATOM 805 C C . GLY A 1 101 ? -11.682 16.535 18.116 1.00 52.25 101 GLY A C 1
ATOM 806 O O . GLY A 1 101 ? -12.552 17.357 18.402 1.00 52.25 101 GLY A O 1
ATOM 807 N N . HIS A 1 102 ? -11.973 15.236 18.011 1.00 54.09 102 HIS A N 1
ATOM 808 C CA . HIS A 1 102 ? -13.355 14.752 18.062 1.00 54.09 102 HIS A CA 1
ATOM 809 C C . HIS A 1 102 ? -13.617 13.931 19.324 1.00 54.09 102 HIS A C 1
ATOM 811 O O . HIS A 1 102 ? -13.087 12.833 19.512 1.00 54.09 102 HIS A O 1
ATOM 817 N N . SER A 1 103 ? -14.482 14.462 20.198 1.00 54.47 103 SER A N 1
ATOM 818 C CA . SER A 1 103 ? -15.162 13.645 21.200 1.00 54.47 103 SER A CA 1
ATOM 819 C C . SER A 1 103 ? -15.749 12.431 20.486 1.00 54.47 103 SER A C 1
ATOM 821 O O . SER A 1 103 ? -16.260 12.542 19.373 1.00 54.47 103 SER A O 1
ATOM 823 N N . LYS A 1 104 ? -15.590 11.257 21.098 1.00 58.91 104 LYS A N 1
ATOM 824 C CA . LYS A 1 104 ? -16.008 9.955 20.578 1.00 58.91 104 LYS A CA 1
ATOM 825 C C . LYS A 1 104 ? -17.513 9.959 20.275 1.00 58.91 104 LYS A C 1
ATOM 827 O O . LYS A 1 104 ? -18.305 9.465 21.071 1.00 58.91 104 LYS A O 1
ATOM 832 N N . SER A 1 105 ? -17.919 10.511 19.137 1.00 59.88 105 SER A N 1
ATOM 833 C CA . SER A 1 105 ? -19.259 10.359 18.586 1.00 59.88 105 SER A CA 1
ATOM 834 C C . SER A 1 105 ? -19.301 8.971 17.964 1.00 59.88 105 SER A C 1
ATOM 836 O O . SER A 1 105 ? -19.120 8.776 16.765 1.00 59.88 105 SER A O 1
ATOM 838 N N . GLY A 1 106 ? -19.378 7.974 18.844 1.00 69.25 106 GLY A N 1
ATOM 839 C CA . GLY A 1 106 ? -19.551 6.588 18.463 1.00 69.25 106 GLY A CA 1
ATOM 840 C C . GLY A 1 106 ? -20.899 6.435 17.778 1.00 69.25 106 GLY A C 1
ATOM 841 O O . GLY A 1 106 ? -21.917 6.922 18.270 1.00 69.25 106 GLY A O 1
ATOM 842 N N . PHE A 1 107 ? -20.895 5.753 16.640 1.00 65.69 107 PHE A N 1
ATOM 843 C CA . PHE A 1 107 ? -22.111 5.322 15.973 1.00 65.69 107 PHE A CA 1
ATOM 844 C C . PHE A 1 107 ? -22.884 4.411 16.942 1.00 65.69 107 PHE A C 1
ATOM 846 O O . PHE A 1 107 ? -22.466 3.288 17.217 1.00 65.69 107 PHE A O 1
ATOM 853 N N . SER A 1 108 ? -23.959 4.934 17.532 1.00 66.12 108 SER A N 1
ATOM 854 C CA . SER A 1 108 ? -24.774 4.235 18.525 1.00 66.12 108 SER A CA 1
ATOM 855 C C . SER A 1 108 ? -26.057 3.757 17.863 1.00 66.12 108 SER A C 1
ATOM 857 O O . SER A 1 108 ? -26.880 4.564 17.431 1.00 66.12 108 SER A O 1
ATOM 859 N N . PHE A 1 109 ? -26.239 2.444 17.770 1.00 65.69 109 PHE A N 1
ATOM 860 C CA . PHE A 1 109 ? -27.543 1.869 17.468 1.00 65.69 109 PHE A CA 1
ATOM 861 C C . PHE A 1 109 ? -28.312 1.722 18.784 1.00 65.69 109 PHE A C 1
ATOM 863 O O . PHE A 1 109 ? -27.974 0.911 19.644 1.00 65.69 109 PHE A O 1
ATOM 870 N N . GLN A 1 110 ? -29.366 2.520 18.952 1.00 65.69 110 GLN A N 1
ATOM 871 C CA . GLN A 1 110 ? -30.346 2.281 20.005 1.00 65.69 110 GLN A CA 1
ATOM 872 C C . GLN A 1 110 ? -31.168 1.049 19.627 1.00 65.69 110 GLN A C 1
ATOM 874 O O . GLN A 1 110 ? -32.010 1.098 18.731 1.00 65.69 110 GLN A O 1
ATOM 879 N N . ILE A 1 111 ? -30.933 -0.060 20.324 1.00 64.56 111 ILE A N 1
ATOM 880 C CA . ILE A 1 111 ? -31.841 -1.205 20.299 1.00 64.56 111 ILE A CA 1
ATOM 881 C C . ILE A 1 111 ? -33.107 -0.757 21.034 1.00 64.56 111 ILE A C 1
ATOM 883 O O . ILE A 1 111 ? -33.100 -0.587 22.254 1.00 64.56 111 ILE A O 1
ATOM 887 N N . ARG A 1 112 ? -34.191 -0.503 20.294 1.00 59.69 112 ARG A N 1
ATOM 888 C CA . ARG A 1 112 ? -35.515 -0.329 20.897 1.00 59.69 112 ARG A CA 1
ATOM 889 C C . ARG A 1 112 ? -35.937 -1.683 21.454 1.00 59.69 112 ARG A C 1
ATOM 891 O O . ARG A 1 112 ? -36.267 -2.591 20.698 1.00 59.69 112 ARG A O 1
ATOM 898 N N . ASN A 1 113 ? -35.900 -1.814 22.775 1.00 51.75 113 ASN A N 1
ATOM 899 C CA . ASN A 1 113 ? -36.592 -2.892 23.463 1.00 51.75 113 ASN A CA 1
ATOM 900 C C . ASN A 1 113 ? -38.089 -2.579 23.414 1.00 51.75 113 ASN A C 1
ATOM 902 O O . ASN A 1 113 ? -38.632 -1.999 24.353 1.00 51.75 113 ASN A O 1
ATOM 906 N N . ASP A 1 114 ? -38.751 -2.944 22.318 1.00 50.19 114 ASP A N 1
ATOM 907 C CA . ASP A 1 114 ? -40.198 -3.137 22.346 1.00 50.19 114 ASP A CA 1
ATOM 908 C C . ASP A 1 114 ? -40.468 -4.380 23.204 1.00 50.19 114 ASP A C 1
ATOM 910 O O . ASP A 1 114 ? -40.449 -5.522 22.745 1.00 50.19 114 ASP A O 1
ATOM 914 N N . ALA A 1 115 ? -40.618 -4.145 24.507 1.00 51.28 115 ALA A N 1
ATOM 915 C CA . ALA A 1 115 ? -41.077 -5.138 25.459 1.00 51.28 115 ALA A CA 1
ATOM 916 C C . ALA A 1 115 ? -42.580 -5.397 25.243 1.00 51.28 115 ALA A C 1
ATOM 918 O O . ALA A 1 115 ? -43.357 -4.439 25.220 1.00 51.28 115 ALA A O 1
ATOM 919 N N . PRO A 1 116 ? -43.038 -6.658 25.166 1.00 49.12 116 PRO A N 1
ATOM 920 C CA . PRO A 1 116 ? -44.426 -6.979 25.459 1.00 49.12 116 PRO A CA 1
ATOM 921 C C . PRO A 1 116 ? -44.677 -6.887 26.981 1.00 49.12 116 PRO A C 1
ATOM 923 O O . PRO A 1 116 ? -43.752 -7.081 27.775 1.00 49.12 116 PRO A O 1
ATOM 926 N N . PRO A 1 117 ? -45.911 -6.578 27.414 1.00 45.00 117 PRO A N 1
ATOM 927 C CA . PRO A 1 117 ? -46.193 -6.130 28.773 1.00 45.00 117 PRO A CA 1
ATOM 928 C C . PRO A 1 117 ? -46.258 -7.265 29.813 1.00 45.00 117 PRO A C 1
ATOM 930 O O . PRO A 1 117 ? -46.816 -8.326 29.561 1.00 45.00 117 PRO A O 1
ATOM 933 N N . LEU A 1 118 ? -45.734 -6.938 31.004 1.00 43.56 118 LEU A N 1
ATOM 934 C CA . LEU A 1 118 ? -46.176 -7.280 32.370 1.00 43.56 118 LEU A CA 1
ATOM 935 C C . LEU A 1 118 ? -46.631 -8.717 32.701 1.00 43.56 118 LEU A C 1
ATOM 937 O O . LEU A 1 118 ? -47.760 -9.082 32.399 1.00 43.56 118 LEU A O 1
ATOM 941 N N . VAL A 1 119 ? -45.862 -9.398 33.569 1.00 36.28 119 VAL A N 1
ATOM 942 C CA . VAL A 1 119 ? -46.392 -10.165 34.726 1.00 36.28 119 VAL A CA 1
ATOM 943 C C . VAL A 1 119 ? -45.375 -10.098 35.894 1.00 36.28 119 VAL A C 1
ATOM 945 O O . VAL A 1 119 ? -44.180 -10.256 35.637 1.00 36.28 119 VAL A O 1
ATOM 948 N N . PRO A 1 120 ? -45.785 -9.849 37.158 1.00 46.12 120 PRO A N 1
ATOM 949 C CA . PRO A 1 120 ? -44.872 -9.695 38.293 1.00 46.12 120 PRO A CA 1
ATOM 950 C C . PRO A 1 120 ? -44.660 -11.011 39.064 1.00 46.12 120 PRO A C 1
ATOM 952 O O . PRO A 1 120 ? -45.628 -11.684 39.402 1.00 46.12 120 PRO A O 1
ATOM 955 N N . THR A 1 121 ? -43.412 -11.326 39.438 1.00 35.56 121 THR A N 1
ATOM 956 C CA . THR A 1 121 ? -43.131 -12.229 40.575 1.00 35.56 121 THR A CA 1
ATOM 957 C C . THR A 1 121 ? -41.829 -11.831 41.285 1.00 35.56 121 THR A C 1
ATOM 959 O O . THR A 1 121 ? -40.728 -12.030 40.788 1.00 35.56 121 THR A O 1
ATOM 962 N N . THR A 1 122 ? -42.040 -11.134 42.398 1.00 41.00 122 THR A N 1
ATOM 963 C CA . THR A 1 122 ? -41.365 -11.116 43.709 1.00 41.00 122 THR A CA 1
ATOM 964 C C . THR A 1 122 ? -40.083 -11.939 43.991 1.00 41.00 122 THR A C 1
ATOM 966 O O . THR A 1 122 ? -40.038 -13.138 43.745 1.00 41.00 122 THR A O 1
ATOM 969 N N . GLU A 1 123 ? -39.172 -11.257 44.718 1.00 35.03 123 GLU A N 1
ATOM 970 C CA . GLU A 1 123 ? -38.093 -11.700 45.650 1.00 35.03 123 GLU A CA 1
ATOM 971 C C . GLU A 1 123 ? -36.795 -12.284 45.039 1.00 35.03 123 GLU A C 1
ATOM 973 O O . GLU A 1 123 ? -36.837 -13.084 44.122 1.00 35.03 123 GLU A O 1
ATOM 978 N N . GLY A 1 124 ? -35.568 -11.961 45.469 1.00 29.83 124 GLY A N 1
ATOM 979 C CA . GLY A 1 124 ? -35.077 -11.120 46.556 1.00 29.83 124 GLY A CA 1
ATOM 980 C C . GLY A 1 124 ? -33.528 -11.112 46.612 1.00 29.83 124 GLY A C 1
ATOM 981 O O . GLY A 1 124 ? -32.871 -12.056 46.198 1.00 29.83 124 GLY A O 1
ATOM 982 N N . MET A 1 125 ? -32.982 -9.993 47.104 1.00 32.50 125 MET A N 1
ATOM 983 C CA . MET A 1 125 ? -31.842 -9.831 48.033 1.00 32.50 125 MET A CA 1
ATOM 984 C C . MET A 1 125 ? -30.485 -10.582 47.887 1.00 32.50 125 MET A C 1
ATOM 986 O O . MET A 1 125 ? -30.405 -11.793 48.025 1.00 32.50 125 MET A O 1
ATOM 990 N N . LYS A 1 126 ? -29.419 -9.748 47.934 1.00 33.38 126 LYS A N 1
ATOM 991 C CA . LYS A 1 126 ? -28.152 -9.847 48.721 1.00 33.38 126 LYS A CA 1
ATOM 992 C C . LYS A 1 126 ? -26.846 -10.341 48.061 1.00 33.38 126 LYS A C 1
ATOM 994 O O . LYS A 1 126 ? -26.582 -11.523 47.918 1.00 33.38 126 LYS A O 1
ATOM 999 N N . SER A 1 127 ? -25.998 -9.339 47.794 1.00 38.47 127 SER A N 1
ATOM 1000 C CA . SER A 1 127 ? -24.571 -9.173 48.149 1.00 38.47 127 SER A CA 1
ATOM 1001 C C . SER A 1 127 ? -23.803 -10.311 48.843 1.00 38.47 127 SER A C 1
ATOM 1003 O O . SER A 1 127 ? -24.214 -10.743 49.919 1.00 38.47 127 SER A O 1
ATOM 1005 N N . SER A 1 128 ? -22.566 -10.555 48.389 1.00 30.16 128 SER A N 1
ATOM 1006 C CA . SER A 1 128 ? -21.414 -10.803 49.279 1.00 30.16 128 SER A CA 1
ATOM 1007 C C . SER A 1 128 ? -20.066 -10.687 48.552 1.00 30.16 128 SER A C 1
ATOM 1009 O O . SER A 1 128 ? -19.904 -11.123 47.417 1.00 30.16 128 SER A O 1
ATOM 1011 N N . THR A 1 129 ? -19.134 -10.051 49.251 1.00 30.33 129 THR A N 1
ATOM 1012 C CA . THR A 1 129 ? -17.769 -9.625 48.921 1.00 30.33 129 THR A CA 1
ATOM 1013 C C . THR A 1 129 ? -16.707 -10.670 49.314 1.00 30.33 129 THR A C 1
ATOM 1015 O O . THR A 1 129 ? -16.923 -11.421 50.259 1.00 30.33 129 THR A O 1
ATOM 1018 N N . SER A 1 130 ? -15.515 -10.538 48.706 1.00 29.95 130 SER A N 1
ATOM 1019 C CA . SER A 1 130 ? -14.167 -10.687 49.311 1.00 29.95 130 SER A CA 1
ATOM 1020 C C . SER A 1 130 ? -13.323 -11.961 49.083 1.00 29.95 130 SER A C 1
ATOM 1022 O O . SER A 1 130 ? -13.808 -13.082 49.197 1.00 29.95 130 SER A O 1
ATOM 1024 N N . THR A 1 131 ? -12.010 -11.682 48.935 1.00 28.70 131 THR A N 1
ATOM 1025 C CA . THR A 1 131 ? -10.812 -12.446 49.376 1.00 28.70 131 THR A CA 1
ATOM 1026 C C . THR A 1 131 ? -10.129 -13.294 48.283 1.00 28.70 131 THR A C 1
ATOM 1028 O O . THR A 1 131 ? -10.697 -14.277 47.832 1.00 28.70 131 THR A O 1
ATOM 1031 N N . GLU A 1 132 ? -9.038 -12.849 47.638 1.00 31.14 132 GLU A N 1
ATOM 1032 C CA . GLU A 1 132 ? -7.605 -12.735 48.042 1.00 31.14 132 GLU A CA 1
ATOM 1033 C C . GLU A 1 132 ? -6.764 -13.896 47.450 1.00 31.14 132 GLU A C 1
ATOM 1035 O O . GLU A 1 132 ? -7.159 -15.057 47.501 1.00 31.14 132 GLU A O 1
ATOM 1040 N N . ALA A 1 133 ? -5.636 -13.553 46.813 1.00 36.34 133 ALA A N 1
ATOM 1041 C CA . ALA A 1 133 ? -4.689 -14.463 46.147 1.00 36.34 133 ALA A CA 1
ATOM 1042 C C . ALA A 1 133 ? -3.827 -15.258 47.161 1.00 36.34 133 ALA A C 1
ATOM 1044 O O . ALA A 1 133 ? -3.823 -14.911 48.342 1.00 36.34 133 ALA A O 1
ATOM 1045 N N . PRO A 1 134 ? -3.049 -16.283 46.735 1.00 43.62 134 PRO A N 1
ATOM 1046 C CA . PRO A 1 134 ? -1.676 -15.989 46.292 1.00 43.62 134 PRO A CA 1
ATOM 1047 C C . PRO A 1 134 ? -1.080 -16.906 45.191 1.00 43.62 134 PRO A C 1
ATOM 1049 O O . PRO A 1 134 ? -1.580 -17.980 44.867 1.00 43.62 134 PRO A O 1
ATOM 1052 N N . LEU A 1 135 ? 0.037 -16.405 44.650 1.00 40.00 135 LEU A N 1
ATOM 1053 C CA . LEU A 1 135 ? 1.051 -16.992 43.758 1.00 40.00 135 LEU A CA 1
ATOM 1054 C C . LEU A 1 135 ? 1.476 -18.439 44.083 1.00 40.00 135 LEU A C 1
ATOM 1056 O O . LEU A 1 135 ? 1.633 -18.770 45.254 1.00 40.00 135 LEU A O 1
ATOM 1060 N N . LEU A 1 136 ? 1.843 -19.221 43.054 1.00 33.62 136 LEU A N 1
ATOM 1061 C CA . LEU A 1 136 ? 3.220 -19.720 42.865 1.00 33.62 136 LEU A CA 1
ATOM 1062 C C . LEU A 1 136 ? 3.430 -20.396 41.495 1.00 33.62 136 LEU A C 1
ATOM 1064 O O . LEU A 1 136 ? 2.502 -20.840 40.826 1.00 33.62 136 LEU A O 1
ATOM 1068 N N . GLU A 1 137 ? 4.695 -20.372 41.096 1.00 39.81 137 GLU A N 1
ATOM 1069 C CA . GLU A 1 137 ? 5.290 -20.551 39.774 1.00 39.81 137 GLU A CA 1
ATOM 1070 C C . GLU A 1 137 ? 5.219 -21.975 39.189 1.00 39.81 137 GLU A C 1
ATOM 1072 O O . GLU A 1 137 ? 5.290 -22.958 39.918 1.00 39.81 137 GLU A O 1
ATOM 1077 N N . HIS A 1 138 ? 5.231 -22.082 37.852 1.00 36.31 138 HIS A N 1
ATOM 1078 C CA . HIS A 1 138 ? 6.277 -22.843 37.154 1.00 36.31 138 HIS A CA 1
ATOM 1079 C C . HIS A 1 138 ? 6.355 -22.469 35.665 1.00 36.31 138 HIS A C 1
ATOM 1081 O O . HIS A 1 138 ? 5.396 -22.572 34.903 1.00 36.31 138 HIS A O 1
ATOM 1087 N N . CYS A 1 139 ? 7.546 -22.017 35.286 1.00 29.05 139 CYS A N 1
ATOM 1088 C CA . CYS A 1 139 ? 7.983 -21.599 33.962 1.00 29.05 139 CYS A CA 1
ATOM 1089 C C . CYS A 1 139 ? 8.534 -22.808 33.191 1.00 29.05 139 CYS A C 1
ATOM 1091 O O . CYS A 1 139 ? 9.339 -23.518 33.776 1.00 29.05 139 CYS A O 1
ATOM 1093 N N . PHE A 1 140 ? 8.164 -23.007 31.918 1.00 32.09 140 PHE A N 1
ATOM 1094 C CA . PHE A 1 140 ? 9.086 -23.418 30.845 1.00 32.09 140 PHE A CA 1
ATOM 1095 C C . PHE A 1 140 ? 8.537 -22.967 29.479 1.00 32.09 140 PHE A C 1
ATOM 1097 O O . PHE A 1 140 ? 7.339 -22.979 29.211 1.00 32.09 140 PHE A O 1
ATOM 1104 N N . THR A 1 141 ? 9.478 -22.491 28.678 1.00 44.34 141 THR A N 1
ATOM 1105 C CA . THR A 1 141 ? 9.433 -21.649 27.480 1.00 44.34 141 THR A CA 1
ATOM 1106 C C . THR A 1 141 ? 8.809 -22.290 26.241 1.00 44.34 141 THR A C 1
ATOM 1108 O O . THR A 1 141 ? 9.075 -23.456 25.980 1.00 44.34 141 THR A O 1
ATOM 1111 N N . ASP A 1 142 ? 8.119 -21.496 25.408 1.00 34.16 142 ASP A N 1
ATOM 1112 C CA . ASP A 1 142 ? 8.555 -21.332 24.012 1.00 34.16 142 ASP A CA 1
ATOM 1113 C C . ASP A 1 142 ? 7.858 -20.185 23.250 1.00 34.16 142 ASP A C 1
ATOM 1115 O O . ASP A 1 142 ? 6.641 -20.130 23.103 1.00 34.16 142 ASP A O 1
ATOM 1119 N N . THR A 1 143 ? 8.719 -19.346 22.670 1.00 36.16 143 THR A N 1
ATOM 1120 C CA . THR A 1 143 ? 8.540 -18.441 21.519 1.00 36.16 143 THR A CA 1
ATOM 1121 C C . THR A 1 143 ? 7.607 -17.224 21.654 1.00 36.16 143 THR A C 1
ATOM 1123 O O . THR A 1 143 ? 6.386 -17.295 21.554 1.00 36.16 143 THR A O 1
ATOM 1126 N N . SER A 1 144 ? 8.264 -16.067 21.774 1.00 52.25 144 SER A N 1
ATOM 1127 C CA . SER A 1 144 ? 7.775 -14.685 21.690 1.00 52.25 144 SER A CA 1
ATOM 1128 C C . SER A 1 144 ? 6.549 -14.451 20.790 1.00 52.25 144 SER A C 1
ATOM 1130 O O . SER A 1 144 ? 6.629 -14.590 19.568 1.00 52.25 144 SER A O 1
ATOM 1132 N N . LEU A 1 145 ? 5.457 -13.986 21.398 1.00 46.03 145 LEU A N 1
ATOM 1133 C CA . LEU A 1 145 ? 4.285 -13.344 20.788 1.00 46.03 145 LEU A CA 1
ATOM 1134 C C . LEU A 1 145 ? 3.647 -12.439 21.866 1.00 46.03 145 LEU A C 1
ATOM 1136 O O . LEU A 1 145 ? 3.881 -12.679 23.047 1.00 46.03 145 LEU A O 1
ATOM 1140 N N . PRO A 1 146 ? 2.953 -11.354 21.479 1.00 47.78 146 PRO A N 1
ATOM 1141 C CA . PRO A 1 146 ? 2.851 -10.123 22.263 1.00 47.78 146 PRO A CA 1
ATOM 1142 C C . PRO A 1 146 ? 2.181 -10.342 23.623 1.00 47.78 146 PRO A C 1
ATOM 1144 O O . PRO A 1 146 ? 1.258 -11.145 23.727 1.00 47.78 146 PRO A O 1
ATOM 1147 N N . ASP A 1 147 ? 2.601 -9.562 24.622 1.00 56.72 147 ASP A N 1
ATOM 1148 C CA . ASP A 1 147 ? 2.177 -9.577 26.040 1.00 56.72 147 ASP A CA 1
ATOM 1149 C C . ASP A 1 147 ? 0.654 -9.493 26.306 1.00 56.72 147 ASP A C 1
ATOM 1151 O O . ASP A 1 147 ? 0.218 -9.530 27.452 1.00 56.72 147 ASP A O 1
ATOM 1155 N N . ASN A 1 148 ? -0.182 -9.413 25.268 1.00 68.94 148 ASN A N 1
ATOM 1156 C CA . ASN A 1 148 ? -1.617 -9.153 25.363 1.00 68.94 148 ASN A CA 1
ATOM 1157 C C . ASN A 1 148 ? -2.483 -10.298 24.807 1.00 68.94 148 ASN A C 1
ATOM 1159 O O . ASN A 1 148 ? -3.587 -10.041 24.330 1.00 68.94 148 ASN A O 1
ATOM 1163 N N . VAL A 1 149 ? -2.002 -11.548 24.799 1.00 80.69 149 VAL A N 1
ATOM 1164 C CA . VAL A 1 149 ? -2.791 -12.695 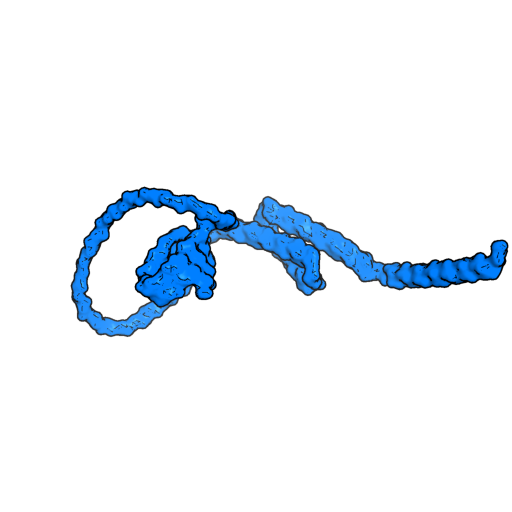24.310 1.00 80.69 149 VAL A CA 1
ATOM 1165 C C . VAL A 1 149 ? -3.238 -13.595 25.462 1.00 80.69 149 VAL A C 1
ATOM 1167 O O . VAL A 1 149 ? -2.419 -14.170 26.175 1.00 80.69 149 VAL A O 1
ATOM 1170 N N . ILE A 1 150 ? -4.550 -13.769 25.621 1.00 85.69 150 ILE A N 1
ATOM 1171 C CA . ILE A 1 150 ? -5.161 -14.651 26.623 1.00 85.69 150 ILE A CA 1
ATOM 1172 C C . ILE A 1 150 ? -5.325 -16.047 26.027 1.00 85.69 150 ILE A C 1
ATOM 1174 O O . ILE A 1 150 ? -6.021 -16.241 25.030 1.00 85.69 150 ILE A O 1
ATOM 1178 N N . HIS A 1 151 ? -4.706 -17.042 26.657 1.00 89.44 151 HIS A N 1
ATOM 1179 C CA . HIS A 1 151 ? -4.751 -18.434 26.216 1.00 89.44 151 HIS A CA 1
ATOM 1180 C C . HIS A 1 151 ? -5.711 -19.260 27.080 1.00 89.44 151 HIS A C 1
ATOM 1182 O O .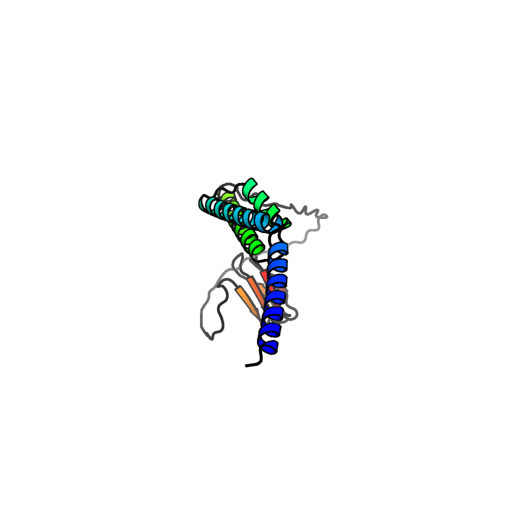 HIS A 1 151 ? -5.534 -19.359 28.292 1.00 89.44 151 HIS A O 1
ATOM 1188 N N . LEU A 1 152 ? -6.701 -19.899 26.452 1.00 86.81 152 LEU A N 1
ATOM 1189 C CA . LEU A 1 152 ? -7.600 -20.855 27.102 1.00 86.81 152 LEU A CA 1
ATOM 1190 C C . LEU A 1 152 ? -7.477 -22.207 26.413 1.00 86.81 152 LEU A C 1
ATOM 1192 O O . LEU A 1 152 ? -7.930 -22.398 25.282 1.00 86.81 152 LEU A O 1
ATOM 1196 N N . ASN A 1 153 ? -6.871 -23.148 27.127 1.00 87.00 153 ASN A N 1
ATOM 1197 C CA . ASN A 1 153 ? -6.585 -24.479 26.622 1.00 87.00 153 ASN A CA 1
ATOM 1198 C C . ASN A 1 153 ? -7.357 -25.521 27.437 1.00 87.00 153 ASN A C 1
ATOM 1200 O O . ASN A 1 153 ? -7.428 -25.418 28.661 1.00 87.00 153 ASN A O 1
ATOM 1204 N N . THR A 1 154 ? -7.825 -26.585 26.779 1.00 79.44 154 THR A N 1
ATOM 1205 C CA . THR A 1 154 ? -8.247 -27.839 27.446 1.00 79.44 154 THR A CA 1
ATOM 1206 C C . THR A 1 154 ? -9.447 -27.711 28.401 1.00 79.44 154 THR A C 1
ATOM 1208 O O . THR A 1 154 ? -9.519 -28.414 29.403 1.00 79.44 154 THR A O 1
ATOM 1211 N N . LEU A 1 155 ? -10.424 -26.853 28.091 1.00 80.44 155 LEU A N 1
ATOM 1212 C CA . LEU A 1 155 ? -11.666 -26.763 28.875 1.00 80.44 155 LEU A CA 1
ATOM 1213 C C . LEU A 1 155 ? -12.719 -27.749 28.346 1.00 80.44 155 LEU A C 1
ATOM 1215 O O . LEU A 1 155 ? -12.882 -27.906 27.128 1.00 80.44 155 LEU A O 1
ATOM 1219 N N . SER A 1 156 ? -13.472 -28.387 29.248 1.00 84.75 156 SER A N 1
ATOM 1220 C CA . SER A 1 156 ? -14.560 -29.294 28.863 1.00 84.75 156 SER A CA 1
ATOM 1221 C C . SER A 1 156 ? -15.776 -29.207 29.784 1.00 84.75 156 SER A C 1
ATOM 1223 O O . SER A 1 156 ? -15.624 -29.357 30.988 1.00 84.75 156 SER A O 1
ATOM 1225 N N . ASN A 1 157 ? -16.979 -29.059 29.217 1.00 86.62 157 ASN A N 1
ATOM 1226 C CA . ASN A 1 157 ? -18.254 -28.932 29.947 1.00 86.62 157 ASN A CA 1
ATOM 1227 C C . ASN A 1 157 ? -18.276 -27.777 30.967 1.00 86.62 157 ASN A C 1
ATOM 1229 O O . ASN A 1 157 ? -18.853 -27.910 32.044 1.00 86.62 157 ASN A O 1
ATOM 1233 N N . GLU A 1 158 ? -17.639 -26.654 30.631 1.00 85.00 158 GLU A N 1
ATOM 1234 C CA . GLU A 1 158 ? -17.471 -25.518 31.541 1.00 85.00 158 GLU A CA 1
ATOM 1235 C C . GLU A 1 158 ? -18.104 -24.233 31.010 1.00 85.00 158 GLU A C 1
ATOM 1237 O O . GLU A 1 158 ? -17.951 -23.876 29.837 1.00 85.00 158 GLU A O 1
ATOM 1242 N N . ASP A 1 159 ? -18.727 -23.500 31.928 1.00 88.88 159 ASP A N 1
ATOM 1243 C CA . ASP A 1 159 ? -19.210 -22.143 31.724 1.00 88.88 159 ASP A CA 1
ATOM 1244 C C . ASP A 1 159 ? -18.261 -21.177 32.429 1.00 88.88 159 ASP A C 1
ATOM 1246 O O . ASP A 1 159 ? -18.221 -21.129 33.659 1.00 88.88 159 ASP A O 1
ATOM 1250 N N . ARG A 1 160 ? -17.480 -20.411 31.664 1.00 86.69 160 ARG A N 1
ATOM 1251 C CA . ARG A 1 160 ? -16.402 -19.585 32.221 1.00 86.69 160 ARG A CA 1
ATOM 1252 C C . ARG A 1 160 ? -16.509 -18.136 31.777 1.00 86.69 160 ARG A C 1
ATOM 1254 O O . ARG A 1 160 ? -16.642 -17.850 30.586 1.00 86.69 160 ARG A O 1
ATOM 1261 N N . LEU A 1 161 ? -16.416 -17.229 32.748 1.00 89.25 161 LEU A N 1
ATOM 1262 C CA . LEU A 1 161 ? -16.170 -15.813 32.504 1.00 89.25 161 LEU A CA 1
ATOM 1263 C C . LEU A 1 161 ? -14.656 -15.600 32.393 1.00 89.25 161 LEU A C 1
ATOM 1265 O O . LEU A 1 161 ? -13.895 -16.027 33.258 1.00 89.25 161 LEU A O 1
ATOM 1269 N N . VAL A 1 162 ? -14.228 -14.995 31.296 1.00 89.50 162 VAL A N 1
ATOM 1270 C CA . VAL A 1 162 ? -12.831 -14.737 30.969 1.00 89.50 162 VAL A CA 1
ATOM 1271 C C . VAL A 1 162 ? -12.579 -13.258 31.198 1.00 89.50 162 VAL A C 1
ATOM 1273 O O . VAL A 1 162 ? -13.196 -12.408 30.551 1.00 89.50 162 VAL A O 1
ATOM 1276 N N . GLU A 1 163 ? -11.683 -12.970 32.129 1.00 89.69 163 GLU A N 1
ATOM 1277 C CA . GLU A 1 163 ? -11.216 -11.622 32.426 1.00 89.69 163 GLU A CA 1
ATOM 1278 C C . GLU A 1 163 ? -9.970 -11.309 31.599 1.00 89.69 163 GLU A C 1
ATOM 1280 O O . GLU A 1 163 ? -9.196 -12.201 31.244 1.00 89.69 163 GLU A O 1
ATOM 1285 N N . GLY A 1 164 ? -9.808 -10.039 31.247 1.00 87.75 164 GLY A N 1
ATOM 1286 C CA . GLY A 1 164 ? -8.786 -9.604 30.313 1.00 87.75 164 GLY A CA 1
ATOM 1287 C C . GLY A 1 164 ? -8.764 -8.096 30.149 1.00 87.75 164 GLY A C 1
ATOM 1288 O O . GLY A 1 164 ? -9.563 -7.377 30.748 1.00 87.75 164 GLY A O 1
ATOM 1289 N N . VAL A 1 165 ? -7.833 -7.627 29.326 1.00 89.19 165 VAL A N 1
ATOM 1290 C CA . VAL A 1 165 ? -7.705 -6.214 28.964 1.00 89.19 165 VAL A CA 1
ATOM 1291 C C . VAL A 1 165 ? -8.393 -5.987 27.621 1.00 89.19 165 VAL A C 1
ATOM 1293 O O . VAL A 1 165 ? -8.243 -6.794 26.703 1.00 89.19 165 VAL A O 1
ATOM 1296 N N . ASP A 1 166 ? -9.136 -4.889 27.489 1.00 89.69 166 ASP A N 1
ATOM 1297 C CA . ASP A 1 166 ? -9.731 -4.491 26.211 1.00 89.69 166 ASP A CA 1
ATOM 1298 C C . ASP A 1 166 ? -8.656 -4.394 25.114 1.00 89.69 166 ASP A C 1
ATOM 1300 O O . ASP A 1 166 ? -7.613 -3.763 25.288 1.00 89.69 166 ASP A O 1
ATOM 1304 N N . GLY A 1 167 ? -8.916 -5.025 23.970 1.00 88.62 167 GLY A N 1
ATOM 1305 C CA . GLY A 1 167 ? -7.975 -5.115 22.855 1.00 88.62 167 GLY A CA 1
ATOM 1306 C C . GLY A 1 167 ? -6.968 -6.265 22.952 1.00 88.62 167 GLY A C 1
ATOM 1307 O O . GLY A 1 167 ? -6.130 -6.386 22.063 1.00 88.62 167 GLY A O 1
ATOM 1308 N N . ALA A 1 168 ? -7.048 -7.121 23.975 1.00 89.94 168 ALA A N 1
ATOM 1309 C CA . ALA A 1 168 ? -6.285 -8.367 24.028 1.00 89.94 168 ALA A CA 1
ATOM 1310 C C . ALA A 1 168 ? -6.819 -9.388 23.011 1.00 89.94 168 ALA A C 1
ATOM 1312 O O . ALA A 1 168 ? -8.031 -9.504 22.807 1.00 89.94 168 ALA A O 1
ATOM 1313 N N . ASP A 1 169 ? -5.926 -10.162 22.400 1.00 92.25 169 ASP A N 1
ATOM 1314 C CA . ASP A 1 169 ? -6.334 -11.286 21.558 1.00 92.25 169 ASP A CA 1
ATOM 1315 C C . ASP A 1 169 ? -6.591 -12.520 22.428 1.00 92.25 169 ASP A C 1
ATOM 1317 O O . ASP A 1 169 ? -5.968 -12.716 23.469 1.00 92.25 169 ASP A O 1
ATOM 1321 N N . VAL A 1 170 ? -7.497 -13.394 22.003 1.00 91.88 170 VAL A N 1
ATOM 1322 C CA . VAL A 1 170 ? -7.834 -14.626 22.719 1.00 91.88 170 VAL A CA 1
ATOM 1323 C C . VAL A 1 170 ? -7.515 -15.819 21.839 1.00 91.88 170 VAL A C 1
ATOM 1325 O O . VAL A 1 170 ? -7.985 -15.907 20.709 1.00 91.88 170 VAL A O 1
ATOM 1328 N N . LYS A 1 171 ? -6.754 -16.779 22.361 1.00 92.62 171 LYS A N 1
ATOM 1329 C CA . LYS A 1 171 ? -6.487 -18.062 21.704 1.00 92.62 171 LYS A CA 1
ATOM 1330 C C . LYS A 1 171 ? -7.176 -19.184 22.466 1.00 92.62 171 LYS A C 1
ATOM 1332 O O . LYS A 1 171 ? -6.841 -19.469 23.612 1.00 92.62 171 LYS A O 1
ATOM 1337 N N . LEU A 1 172 ? -8.135 -19.819 21.804 1.00 92.38 172 LEU A N 1
ATOM 1338 C CA . LEU A 1 172 ? -8.917 -20.938 22.311 1.00 92.38 172 LEU A CA 1
ATOM 1339 C C . LEU A 1 172 ? -8.424 -22.229 21.660 1.00 92.38 172 LEU A C 1
ATOM 1341 O O . LEU A 1 172 ? -8.473 -22.347 20.435 1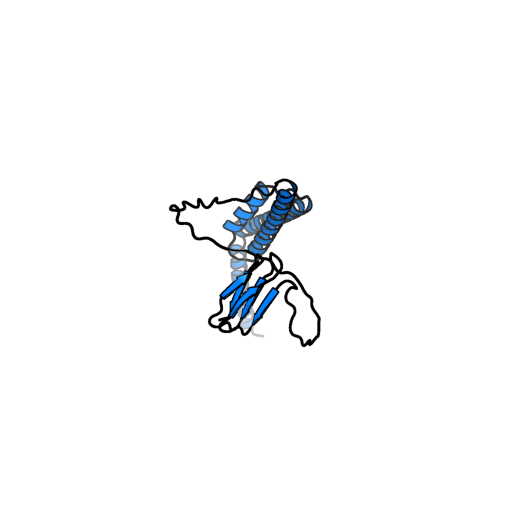.00 92.38 172 LEU A O 1
ATOM 1345 N N . LYS A 1 173 ? -7.976 -23.202 22.457 1.00 92.31 173 LYS A N 1
ATOM 1346 C CA . LYS A 1 173 ? -7.483 -24.489 21.947 1.00 92.31 173 LYS A CA 1
ATOM 1347 C C . LYS A 1 173 ? -8.128 -25.662 22.678 1.00 92.31 173 LYS A C 1
ATOM 1349 O O . LYS A 1 173 ? -8.143 -25.703 23.908 1.00 92.31 173 LYS A O 1
ATOM 1354 N N . SER A 1 174 ? -8.612 -26.645 21.920 1.00 86.44 174 SER A N 1
ATOM 1355 C CA . SER A 1 174 ? -9.151 -27.904 22.459 1.00 86.44 174 SER A CA 1
ATOM 1356 C C . SER A 1 174 ? -10.303 -27.707 23.460 1.00 86.44 174 SER A C 1
ATOM 1358 O O . SER A 1 174 ? -10.241 -28.200 24.586 1.00 86.44 174 SER A O 1
ATOM 1360 N N . LEU A 1 175 ? -11.355 -26.983 23.062 1.00 87.81 175 LEU A N 1
ATOM 1361 C CA . LEU A 1 175 ? -12.555 -26.771 23.884 1.00 87.81 175 LEU A CA 1
ATOM 1362 C C . LEU A 1 175 ? -13.658 -27.777 23.530 1.00 87.81 175 LEU A C 1
ATOM 1364 O O . LEU A 1 175 ? -13.939 -28.003 22.353 1.00 87.81 175 LEU A O 1
ATOM 1368 N N . ARG A 1 176 ? -14.340 -28.351 24.530 1.00 88.31 176 ARG A N 1
ATOM 1369 C CA . ARG A 1 176 ? -15.483 -29.259 24.304 1.00 88.31 176 ARG A CA 1
ATOM 1370 C C . ARG A 1 176 ? -16.680 -28.894 25.170 1.00 88.31 176 ARG A C 1
ATOM 1372 O O . ARG A 1 176 ? -16.598 -28.965 26.386 1.00 88.31 176 ARG A O 1
ATOM 1379 N N . LYS A 1 177 ? -17.829 -28.600 24.549 1.00 87.44 177 LYS A N 1
ATOM 1380 C CA . LYS A 1 177 ? -19.089 -28.278 25.254 1.00 87.44 177 LYS A CA 1
ATOM 1381 C C . LYS A 1 177 ? -18.927 -27.159 26.304 1.00 87.44 177 LYS A C 1
ATOM 1383 O O . LYS A 1 177 ? -19.449 -27.268 27.404 1.00 87.44 177 LYS A O 1
ATOM 1388 N N . CYS A 1 178 ? -18.186 -26.103 25.977 1.00 88.12 178 CYS A N 1
ATOM 1389 C CA . CYS A 1 178 ? -17.961 -24.970 26.878 1.00 88.12 178 CYS A CA 1
ATOM 1390 C C . CYS A 1 178 ? -18.778 -23.746 26.459 1.00 88.12 178 CYS A C 1
ATOM 1392 O O . CYS A 1 178 ? -18.966 -23.513 25.262 1.00 88.12 178 CYS A O 1
ATOM 1394 N N . ARG A 1 179 ? -19.179 -22.920 27.430 1.00 90.19 179 ARG A N 1
ATOM 1395 C CA . ARG A 1 179 ? -19.741 -21.584 27.202 1.00 90.19 179 ARG A CA 1
ATOM 1396 C C . ARG A 1 179 ? -18.809 -20.537 27.797 1.00 90.19 179 ARG A C 1
ATOM 1398 O O . ARG A 1 179 ? -18.769 -20.328 29.005 1.00 90.19 179 ARG A O 1
ATOM 1405 N N . LEU A 1 180 ? -18.063 -19.861 26.935 1.00 92.19 180 LEU A N 1
ATOM 1406 C CA . LEU A 1 180 ? -17.177 -18.778 27.347 1.00 92.19 180 LEU A CA 1
ATOM 1407 C C . LEU A 1 180 ? -17.905 -17.437 27.239 1.00 92.19 180 LEU A C 1
ATOM 1409 O O . LEU A 1 180 ? -18.601 -17.177 26.258 1.00 92.19 180 LEU A O 1
ATOM 1413 N N . ARG A 1 181 ? -17.746 -16.588 28.252 1.00 93.19 181 ARG A N 1
ATOM 1414 C CA . ARG A 1 181 ? -18.178 -15.186 28.251 1.00 93.19 181 ARG A CA 1
ATOM 1415 C C . ARG A 1 181 ? -16.952 -14.327 28.507 1.00 93.19 181 ARG A C 1
ATOM 1417 O O . ARG A 1 181 ? -16.152 -14.679 29.361 1.00 93.19 181 ARG A O 1
ATOM 1424 N N . PHE A 1 182 ? -16.804 -13.215 27.805 1.00 93.62 182 PHE A N 1
ATOM 1425 C CA . PHE A 1 182 ? -15.679 -12.302 28.002 1.00 93.62 182 PHE A CA 1
ATOM 1426 C C . PHE A 1 182 ? -16.166 -11.078 28.776 1.00 93.62 182 PHE A C 1
ATOM 1428 O O . PHE A 1 182 ? -17.176 -10.485 28.404 1.00 93.62 182 PHE A O 1
ATOM 1435 N N . ALA A 1 183 ? -15.476 -10.728 29.863 1.00 92.94 183 ALA A N 1
ATOM 1436 C CA . ALA A 1 183 ? -15.747 -9.522 30.656 1.00 92.94 183 ALA A CA 1
ATOM 1437 C C . ALA A 1 183 ? -15.043 -8.267 30.094 1.00 92.94 183 ALA A C 1
ATOM 1439 O O . ALA A 1 183 ? -15.009 -7.229 30.745 1.00 92.94 183 ALA A O 1
ATOM 1440 N N . PHE A 1 184 ? -14.461 -8.385 28.902 1.00 93.06 184 PHE A N 1
ATOM 1441 C CA . PHE A 1 184 ? -13.695 -7.365 28.191 1.00 93.06 184 PHE A CA 1
ATOM 1442 C C . PHE A 1 184 ? -13.959 -7.500 26.683 1.00 93.06 184 PHE A C 1
ATOM 1444 O O . PHE A 1 184 ? -14.590 -8.466 26.240 1.00 93.06 184 PHE A O 1
ATOM 1451 N N . HIS A 1 185 ? -13.466 -6.551 25.893 1.00 92.12 185 HIS A N 1
ATOM 1452 C CA . HIS A 1 185 ? -13.605 -6.516 24.439 1.00 92.12 185 HIS A CA 1
ATOM 1453 C C . HIS A 1 185 ? -12.350 -7.088 23.766 1.00 92.12 185 HIS A C 1
ATOM 1455 O O . HIS A 1 185 ? -11.372 -6.354 23.597 1.00 92.12 185 HIS A O 1
ATOM 1461 N N . PRO A 1 186 ? -12.329 -8.378 23.379 1.00 92.69 186 PRO A N 1
ATOM 1462 C CA . PRO A 1 186 ? -11.177 -8.943 22.691 1.00 92.69 186 PRO A CA 1
ATOM 1463 C C . PRO A 1 186 ? -10.986 -8.302 21.312 1.00 92.69 186 PRO A C 1
ATOM 1465 O O . PRO A 1 186 ? -11.958 -8.026 20.609 1.00 92.69 186 PRO A O 1
ATOM 1468 N N . SER A 1 187 ? -9.729 -8.095 20.918 1.00 93.62 187 SER A N 1
ATOM 1469 C CA . SER A 1 187 ? -9.362 -7.599 19.582 1.00 93.62 187 SER A CA 1
ATOM 1470 C C . SER A 1 187 ? -9.635 -8.666 18.516 1.00 93.62 187 SER A C 1
ATOM 1472 O O . SER A 1 187 ? -10.365 -8.424 17.554 1.00 93.62 187 SER A O 1
ATOM 1474 N N . ALA A 1 188 ? -9.125 -9.881 18.727 1.00 90.69 188 ALA A N 1
ATOM 1475 C CA . ALA A 1 188 ? -9.425 -11.050 17.911 1.00 90.69 188 ALA A CA 1
ATOM 1476 C C . ALA A 1 188 ? -9.609 -12.302 18.779 1.00 90.69 188 ALA A C 1
ATOM 1478 O O . ALA A 1 188 ? -8.952 -12.466 19.804 1.00 90.69 188 ALA A O 1
ATOM 1479 N N . VAL A 1 189 ? -10.480 -13.221 18.349 1.00 92.06 189 VAL A N 1
ATOM 1480 C CA . VAL A 1 189 ? -10.637 -14.545 18.973 1.00 92.06 189 VAL A CA 1
ATOM 1481 C C . VAL A 1 189 ? -10.233 -15.616 17.966 1.00 92.06 189 VAL A C 1
ATOM 1483 O O . VAL A 1 189 ? -10.910 -15.848 16.966 1.00 92.06 189 VAL A O 1
ATOM 1486 N N . HIS A 1 190 ? -9.120 -16.285 18.235 1.00 91.75 190 HIS A N 1
ATOM 1487 C CA . HIS A 1 190 ? -8.597 -17.384 17.439 1.00 91.75 190 HIS A CA 1
ATOM 1488 C C . HIS A 1 190 ? -9.070 -18.712 18.022 1.00 91.75 190 HIS A C 1
ATOM 1490 O O . HIS A 1 190 ? -8.684 -19.089 19.129 1.00 91.75 190 HIS A O 1
ATOM 1496 N N . MET A 1 191 ? -9.883 -19.439 17.261 1.00 89.19 191 MET A N 1
ATOM 1497 C CA . MET A 1 191 ? -10.370 -20.760 17.645 1.00 89.19 191 MET A CA 1
ATOM 1498 C C . MET A 1 191 ? -9.611 -21.849 16.897 1.00 89.19 191 MET A C 1
ATOM 1500 O O . MET A 1 191 ? -9.676 -21.929 15.673 1.00 89.19 191 MET A O 1
ATOM 1504 N N . GLN A 1 192 ? -8.920 -22.702 17.647 1.00 83.38 192 GLN A N 1
ATOM 1505 C CA . GLN A 1 192 ? -8.343 -23.944 17.154 1.00 83.38 192 GLN A CA 1
ATOM 1506 C C . GLN A 1 192 ? -9.187 -25.109 17.683 1.00 83.38 192 GLN A C 1
ATOM 1508 O O . GLN A 1 192 ? -9.080 -25.489 18.855 1.00 83.38 192 GLN A O 1
ATOM 1513 N N . VAL A 1 193 ? -10.066 -25.608 16.811 1.00 65.19 193 VAL A N 1
ATOM 1514 C CA . VAL A 1 193 ? -10.953 -26.757 17.059 1.00 65.19 193 VAL A CA 1
ATOM 1515 C C . VAL A 1 193 ? -10.183 -28.063 16.913 1.00 65.19 193 VAL A C 1
ATOM 1517 O O . VAL A 1 193 ? -9.383 -28.159 15.956 1.00 65.19 193 VAL A O 1
#

Radius of gyration: 33.91 Å; chains: 1; bounding box: 92×47×95 Å

Organism: Heterorhabditis bacteriophora (NCBI:txid37862)

Foldseek 3Di:
DDPVVVVVVVVVVVVVVVVVVVVVVVVVPPDPVVVVVVVVVVLVVLLVVLVVCLVVLHADPVSLVVLVVCLVVDDDDPSNVSSVVSNVSNVVSVVVVCVVPDDCPDPDDPDPPPDDDDDDDDDDDDDDDDDDDDDDDDDDDDDDDDPQEAEDEDEECEEDEDEGEAQGEYEYYDYYNYHYHYPYHYVYYHYDD

pLDDT: mean 74.78, std 20.8, range [28.7, 94.94]

Sequence (193 aa):
MDERIVAEQAKRKEKLLARLQQRYVTKEVSSVAVEKKSRDQELDALLERARCEAEIGVVEDTTVSHLENFLALEGSGWATKRIQNALETLRKVSLKNDRIGHSKSGFSFQIRNDAPPLVPTTEGMKSSTSTEAPLLEHCFTDTSLPDNVIHLNTLSNEDRLVEGVDGADVKLKSLRKCRLRFAFHPSAVHMQV